Protein AF-A0A963DIT5-F1 (afdb_monomer_lite)

Secondary structure (DSSP, 8-state):
-PPP---THHHHHHHHHHHSSPPPHHHHHHHHHHHHHHT--TT-HHHHHHHHHHHHHHHHHHHHHHHHHHHHHHHHHHHHHHHHHHHHHHHHHHHHHHHHHHHHHHHHHHHHHHHHHHHHHHHHHHHHHHHHHHHHS-S-HHHHHHHHHHHHHHHHHHHHHHHHHHHHHHHHHHHHHHHHHHTT---PPPP-

Structure (mmCIF, N/CA/C/O backbone):
data_AF-A0A963DIT5-F1
#
_entry.id   AF-A0A963DIT5-F1
#
loop_
_atom_site.group_PDB
_atom_site.id
_atom_site.type_symbol
_atom_site.label_atom_id
_atom_site.label_alt_id
_atom_site.label_comp_id
_atom_site.label_asym_id
_atom_site.label_entity_id
_atom_site.label_seq_id
_atom_site.pdbx_PDB_ins_code
_atom_site.Cartn_x
_atom_site.Cartn_y
_atom_site.Cartn_z
_atom_site.occupancy
_atom_site.B_iso_or_equiv
_atom_site.auth_seq_id
_atom_site.auth_comp_id
_atom_site.auth_asym_id
_atom_site.auth_atom_id
_atom_site.pdbx_PDB_model_num
ATOM 1 N N . MET A 1 1 ? -36.759 -10.649 68.145 1.00 34.19 1 MET A N 1
ATOM 2 C CA . MET A 1 1 ? -36.567 -9.238 67.751 1.00 34.19 1 MET A CA 1
ATOM 3 C C . MET A 1 1 ? -36.259 -9.217 66.263 1.00 34.19 1 MET A C 1
ATOM 5 O O . MET A 1 1 ? -35.239 -9.759 65.872 1.00 34.19 1 MET A O 1
ATOM 9 N N . ASN A 1 2 ? -37.182 -8.715 65.447 1.00 39.22 2 ASN A N 1
ATOM 10 C CA . ASN A 1 2 ? -37.067 -8.648 63.990 1.00 39.22 2 ASN A CA 1
ATOM 11 C C . ASN A 1 2 ? -36.381 -7.311 63.637 1.00 39.22 2 ASN A C 1
ATOM 13 O O . ASN A 1 2 ? -36.942 -6.281 64.023 1.00 39.22 2 ASN A O 1
ATOM 17 N N . PRO A 1 3 ? -35.180 -7.278 63.027 1.00 48.12 3 PRO A N 1
ATOM 18 C CA . PRO A 1 3 ? -34.568 -6.013 62.640 1.00 48.12 3 PRO A CA 1
ATOM 19 C C . PRO A 1 3 ? -35.424 -5.372 61.542 1.00 48.12 3 PRO A C 1
ATOM 21 O O . PRO A 1 3 ? -35.745 -5.987 60.526 1.00 48.12 3 PRO A O 1
ATOM 24 N N . ALA A 1 4 ? -35.881 -4.152 61.812 1.00 49.84 4 ALA A N 1
ATOM 25 C CA . ALA A 1 4 ? -36.804 -3.422 60.963 1.00 49.84 4 ALA A CA 1
ATOM 26 C C . ALA A 1 4 ? -36.206 -3.206 59.564 1.00 49.84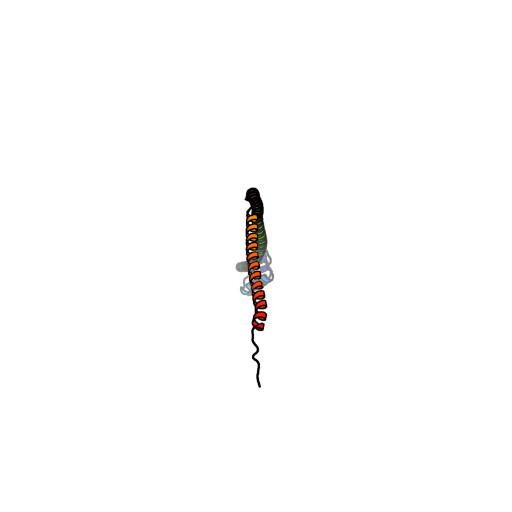 4 ALA A C 1
ATOM 28 O O . ALA A 1 4 ? -35.127 -2.645 59.418 1.00 49.84 4 ALA A O 1
ATOM 29 N N . ARG A 1 5 ? -36.955 -3.634 58.544 1.00 52.59 5 ARG A N 1
ATOM 30 C CA . ARG A 1 5 ? -36.717 -3.364 57.121 1.00 52.59 5 ARG A CA 1
ATOM 31 C C . ARG A 1 5 ? -36.536 -1.850 56.891 1.00 52.59 5 ARG A C 1
ATOM 33 O O . ARG A 1 5 ? -37.513 -1.121 57.084 1.00 52.59 5 ARG A O 1
ATOM 40 N N . PRO A 1 6 ? -35.364 -1.360 56.450 1.00 54.44 6 PRO A N 1
ATOM 41 C CA . PRO A 1 6 ? -35.212 0.044 56.091 1.00 54.44 6 PRO A CA 1
ATOM 42 C C . PRO A 1 6 ? -35.891 0.354 54.738 1.00 54.44 6 PRO A C 1
ATOM 44 O O . PRO A 1 6 ? -36.005 -0.525 53.877 1.00 54.44 6 PRO A O 1
ATOM 47 N N . PRO A 1 7 ? -36.390 1.589 54.544 1.00 53.12 7 PRO A N 1
ATOM 48 C CA . PRO A 1 7 ? -37.096 1.998 53.333 1.00 53.12 7 PRO A CA 1
ATOM 49 C C . PRO A 1 7 ? -36.147 2.152 52.124 1.00 53.12 7 PRO A C 1
ATOM 51 O O . PRO A 1 7 ? -34.978 2.501 52.297 1.00 53.12 7 PRO A O 1
ATOM 54 N N . PRO A 1 8 ? -36.651 1.973 50.885 1.00 55.84 8 PRO A N 1
ATOM 55 C CA . PRO A 1 8 ? -35.858 1.984 49.643 1.00 55.84 8 PRO A CA 1
ATOM 56 C C . PRO A 1 8 ? -35.021 3.258 49.416 1.00 55.84 8 PRO A C 1
ATOM 58 O O . PRO A 1 8 ? -33.994 3.202 48.745 1.00 55.84 8 PRO A O 1
ATOM 61 N N . ALA A 1 9 ? -35.400 4.378 50.036 1.00 59.72 9 ALA A N 1
ATOM 62 C CA . ALA A 1 9 ? -34.701 5.657 49.929 1.00 59.72 9 ALA A CA 1
ATOM 63 C C . ALA A 1 9 ? -33.288 5.666 50.555 1.00 59.72 9 ALA A C 1
ATOM 65 O O . ALA A 1 9 ? -32.450 6.471 50.157 1.00 59.72 9 ALA A O 1
ATOM 66 N N . ALA A 1 10 ? -32.993 4.788 51.523 1.00 60.72 10 ALA A N 1
ATOM 67 C CA . ALA A 1 10 ? -31.693 4.784 52.206 1.00 60.72 10 ALA A CA 1
ATOM 68 C C . ALA A 1 10 ? -30.562 4.228 51.320 1.00 60.72 10 ALA A C 1
ATOM 70 O O . ALA A 1 10 ? -29.460 4.774 51.294 1.00 60.72 10 ALA A O 1
ATOM 71 N N . ALA A 1 11 ? -30.845 3.180 50.541 1.00 60.03 11 ALA A N 1
ATOM 72 C CA . ALA A 1 11 ? -29.886 2.619 49.590 1.00 60.03 11 ALA A CA 1
ATOM 73 C C . ALA A 1 11 ? -29.610 3.586 48.422 1.00 60.03 11 ALA A C 1
ATOM 75 O O . ALA A 1 11 ? -28.473 3.714 47.973 1.00 60.03 11 ALA A O 1
ATOM 76 N N . GLU A 1 12 ? -30.633 4.314 47.966 1.00 61.28 12 GLU A N 1
ATOM 77 C CA . GLU A 1 12 ? -30.495 5.356 46.940 1.00 61.28 12 GLU A CA 1
ATOM 78 C C . GLU A 1 12 ? -29.679 6.556 47.438 1.00 61.28 12 GLU A C 1
ATOM 80 O O . GLU A 1 12 ? -28.857 7.093 46.692 1.00 61.28 12 GLU A O 1
ATOM 85 N N . ALA A 1 13 ? -29.848 6.940 48.707 1.00 64.06 13 ALA A N 1
ATOM 86 C CA . ALA A 1 13 ? -29.071 8.008 49.326 1.00 64.06 13 ALA A CA 1
ATOM 87 C C . ALA A 1 13 ? -27.573 7.670 49.385 1.00 64.06 13 ALA A C 1
ATOM 89 O O . ALA A 1 13 ? -26.756 8.525 49.051 1.00 64.06 13 ALA A O 1
ATOM 90 N N . ALA A 1 14 ? -27.208 6.427 49.720 1.00 63.75 14 ALA A N 1
ATOM 91 C CA . ALA A 1 14 ? -25.812 5.978 49.727 1.00 63.75 14 ALA A CA 1
ATOM 92 C C . ALA A 1 14 ? -25.173 6.029 48.326 1.00 63.75 14 ALA A C 1
ATOM 94 O O . ALA A 1 14 ? -24.032 6.462 48.178 1.00 63.75 14 ALA A O 1
ATOM 95 N N . PHE A 1 15 ? -25.928 5.667 47.283 1.00 62.78 15 PHE A N 1
ATOM 96 C CA . PHE A 1 15 ? -25.502 5.799 45.885 1.00 62.78 15 PHE A CA 1
ATOM 97 C C . PHE A 1 15 ? -25.253 7.249 45.478 1.00 62.78 15 PHE A C 1
ATOM 99 O O . PHE A 1 15 ? -24.210 7.566 44.904 1.00 62.78 15 PHE A O 1
ATOM 106 N N . ALA A 1 16 ? -26.196 8.132 45.804 1.00 68.88 16 ALA A N 1
ATOM 107 C CA . ALA A 1 16 ? -26.073 9.553 45.516 1.00 68.88 16 ALA A CA 1
ATOM 108 C C . ALA A 1 16 ? -24.884 10.186 46.260 1.00 68.88 16 ALA A C 1
ATOM 110 O O . ALA A 1 16 ? -24.190 11.024 45.688 1.00 68.88 16 ALA A O 1
ATOM 111 N N . GLN A 1 17 ? -24.618 9.761 47.501 1.00 65.44 17 GLN A N 1
ATOM 112 C CA . GLN A 1 17 ? -23.504 10.259 48.313 1.00 65.44 17 GLN A CA 1
ATOM 113 C C . GLN A 1 17 ? -22.132 9.756 47.848 1.00 65.44 17 GLN A C 1
ATOM 115 O O . GLN A 1 17 ? -21.180 10.531 47.846 1.00 65.44 17 GLN A O 1
ATOM 120 N N . LEU A 1 18 ? -22.016 8.479 47.469 1.00 63.69 18 LEU A N 1
ATOM 121 C CA . LEU A 1 18 ? -20.736 7.864 47.094 1.00 63.69 18 LEU A CA 1
ATOM 122 C C . LEU A 1 18 ? -20.365 8.058 45.625 1.00 63.69 18 LEU A C 1
ATOM 124 O O . LEU A 1 18 ? -19.203 8.290 45.307 1.00 63.69 18 LEU A O 1
ATOM 128 N N . LEU A 1 19 ? -21.332 7.883 44.724 1.00 68.00 19 LEU A N 1
ATOM 129 C CA . LEU A 1 19 ? -21.080 7.774 43.285 1.00 68.00 19 LEU A CA 1
ATOM 130 C C . LEU A 1 19 ? -21.535 9.018 42.516 1.00 68.00 19 LEU A C 1
ATOM 132 O O . LEU A 1 19 ? -21.306 9.103 41.311 1.00 68.00 19 LEU A O 1
ATOM 136 N N . GLY A 1 20 ? -22.205 9.968 43.180 1.00 66.56 20 GLY A N 1
ATOM 137 C CA . GLY A 1 20 ? -22.696 11.206 42.563 1.00 66.56 20 GLY A CA 1
ATOM 138 C C . GLY A 1 20 ? -23.740 10.994 41.457 1.00 66.56 20 GLY A C 1
ATOM 139 O O . GLY A 1 20 ? -24.100 11.942 40.762 1.00 66.56 20 GLY A O 1
ATOM 140 N N . ARG A 1 21 ? -24.233 9.759 41.282 1.00 71.38 21 ARG A N 1
ATOM 141 C CA . ARG A 1 21 ? -25.264 9.356 40.315 1.00 71.38 21 ARG A CA 1
ATOM 142 C C . ARG A 1 21 ? -26.290 8.441 40.979 1.00 71.38 21 ARG A C 1
ATOM 144 O O . ARG A 1 21 ? -25.962 7.715 41.914 1.00 71.38 21 ARG A O 1
ATOM 151 N N . GLN A 1 22 ? -27.523 8.438 40.472 1.00 70.88 22 GLN A N 1
ATOM 152 C CA . GLN A 1 22 ? -28.541 7.491 40.933 1.00 70.88 22 GLN A CA 1
ATOM 153 C C . GLN A 1 22 ? -28.263 6.080 40.389 1.00 70.88 22 GLN A C 1
ATOM 155 O O . GLN A 1 22 ? -27.822 5.926 39.247 1.00 70.88 22 GLN A O 1
ATOM 160 N N . ALA A 1 23 ? -28.527 5.059 41.208 1.00 68.38 23 ALA A N 1
ATOM 161 C CA . ALA A 1 23 ? -28.482 3.660 40.786 1.00 68.38 23 ALA A CA 1
ATOM 162 C C . ALA A 1 23 ? -29.542 3.385 39.712 1.00 68.38 23 ALA A C 1
ATOM 164 O O . ALA A 1 23 ? -30.687 3.821 39.849 1.00 68.38 23 ALA A O 1
ATOM 165 N N . THR A 1 24 ? -29.180 2.625 38.684 1.00 75.69 24 THR A N 1
ATOM 166 C CA . THR A 1 24 ? -30.114 2.101 37.677 1.00 75.69 24 THR A CA 1
ATOM 167 C C . THR A 1 24 ? -30.976 0.973 38.255 1.00 75.69 24 THR A C 1
ATOM 169 O O . THR A 1 24 ? -30.597 0.322 39.228 1.00 75.69 24 THR A O 1
ATOM 172 N N . ASP A 1 25 ? -32.141 0.699 37.662 1.00 73.88 25 ASP A N 1
ATOM 173 C CA . ASP A 1 25 ? -33.091 -0.285 38.213 1.00 73.88 25 ASP A CA 1
ATOM 174 C C . ASP A 1 25 ? -32.525 -1.712 38.310 1.00 73.88 25 ASP A C 1
ATOM 176 O O . ASP A 1 25 ? -32.848 -2.447 39.247 1.00 73.88 25 ASP A O 1
ATOM 180 N N . ALA A 1 26 ? -31.627 -2.086 37.395 1.00 75.38 26 ALA A N 1
ATOM 181 C CA . ALA A 1 26 ? -30.917 -3.362 37.440 1.00 75.38 26 ALA A CA 1
ATOM 182 C C . ALA A 1 26 ? -29.890 -3.419 38.588 1.00 75.38 26 ALA A C 1
ATOM 184 O O . ALA A 1 26 ? -29.856 -4.413 39.317 1.00 75.38 26 ALA A O 1
ATOM 185 N N . GLU A 1 27 ? -29.110 -2.346 38.789 1.00 73.38 27 GLU A N 1
ATOM 186 C CA . GLU A 1 27 ? -28.175 -2.204 39.919 1.00 73.38 27 GLU A CA 1
ATOM 187 C C . GLU A 1 27 ? -28.954 -2.314 41.245 1.00 73.38 27 GLU A C 1
ATOM 189 O O . GLU A 1 27 ? -28.608 -3.116 42.111 1.00 73.38 27 GLU A O 1
ATOM 194 N N . ARG A 1 28 ? -30.097 -1.623 41.368 1.00 72.81 28 ARG A N 1
ATOM 195 C CA . ARG A 1 28 ? -30.966 -1.666 42.563 1.00 72.81 28 ARG A CA 1
ATOM 196 C C . ARG A 1 28 ? -31.469 -3.070 42.900 1.00 72.81 28 ARG A C 1
ATOM 198 O O . ARG A 1 28 ? -31.565 -3.425 44.073 1.00 72.81 28 ARG A O 1
ATOM 205 N N . LEU A 1 29 ? -31.856 -3.857 41.897 1.00 79.94 29 LEU A N 1
ATOM 206 C CA . LEU A 1 29 ? -32.346 -5.227 42.091 1.00 79.94 29 LEU A CA 1
ATOM 207 C C . LEU A 1 29 ? -31.224 -6.171 42.530 1.00 79.94 29 LEU A C 1
ATOM 209 O O . LEU A 1 29 ? -31.406 -6.953 43.463 1.00 79.94 29 LEU A O 1
ATOM 213 N N . ARG A 1 30 ? -30.057 -6.066 41.891 1.00 76.56 30 ARG A N 1
ATOM 214 C CA . ARG A 1 30 ? -28.895 -6.915 42.172 1.00 76.56 30 ARG A CA 1
ATOM 215 C C . ARG A 1 30 ? -28.319 -6.628 43.564 1.00 76.56 30 ARG A C 1
ATOM 217 O O . ARG A 1 30 ? -28.041 -7.552 44.321 1.00 76.56 30 ARG A O 1
ATOM 224 N N . LEU A 1 31 ? -28.254 -5.355 43.942 1.00 75.69 31 LEU A N 1
ATOM 225 C CA . LEU A 1 31 ? -27.817 -4.922 45.267 1.00 75.69 31 LEU A CA 1
ATOM 226 C C . LEU A 1 31 ? -28.803 -5.302 46.368 1.00 75.69 31 LEU A C 1
ATOM 228 O O . LEU A 1 31 ? -28.368 -5.745 47.426 1.00 75.69 31 LEU A O 1
ATOM 232 N N . ARG A 1 32 ? -30.118 -5.236 46.119 1.00 74.12 32 ARG A N 1
ATOM 233 C CA . ARG A 1 32 ? -31.109 -5.752 47.078 1.00 74.12 32 ARG A CA 1
ATOM 234 C C . ARG A 1 32 ? -30.945 -7.246 47.338 1.00 74.12 32 ARG A C 1
ATOM 236 O O . ARG A 1 32 ? -30.976 -7.649 48.493 1.00 74.12 32 ARG A O 1
ATOM 243 N N . ALA A 1 33 ? -30.686 -8.044 46.304 1.00 80.25 33 ALA A N 1
ATOM 244 C CA . ALA A 1 33 ? -30.414 -9.469 46.482 1.00 80.25 33 ALA A CA 1
ATOM 245 C C . ALA A 1 33 ? -29.159 -9.712 47.345 1.00 80.25 33 ALA A C 1
ATOM 247 O O . ALA A 1 33 ? -29.172 -10.564 48.232 1.00 80.25 33 ALA A O 1
ATOM 248 N N . ILE A 1 34 ? -28.091 -8.931 47.146 1.00 78.12 34 ILE A N 1
ATOM 249 C CA . ILE A 1 34 ? -26.866 -9.005 47.963 1.00 78.12 34 ILE A CA 1
ATOM 250 C C . ILE A 1 34 ? -27.152 -8.589 49.413 1.00 78.12 34 ILE A C 1
ATOM 252 O O . ILE A 1 34 ? -26.725 -9.269 50.346 1.00 78.12 34 ILE A O 1
ATOM 256 N N . GLN A 1 35 ? -27.925 -7.518 49.608 1.00 76.06 35 GLN A N 1
ATOM 257 C CA . GLN A 1 35 ? -28.308 -7.030 50.930 1.00 76.06 35 GLN A CA 1
ATOM 258 C C . GLN A 1 35 ? -29.130 -8.068 51.705 1.00 76.06 35 GLN A C 1
ATOM 260 O O . GLN A 1 35 ? -28.851 -8.325 52.874 1.00 76.06 35 GLN A O 1
ATOM 265 N N . GLU A 1 36 ? -30.109 -8.697 51.051 1.00 78.19 36 GLU A N 1
ATOM 266 C CA . GLU A 1 36 ? -30.951 -9.742 51.645 1.00 78.19 36 GLU A CA 1
ATOM 267 C C . GLU A 1 36 ? -30.154 -11.005 51.988 1.00 78.19 36 GLU A C 1
ATOM 269 O O . GLU A 1 36 ? -30.434 -11.653 52.995 1.00 78.19 36 GLU A O 1
ATOM 274 N N . THR A 1 37 ? -29.133 -11.331 51.193 1.00 79.56 37 THR A N 1
ATOM 275 C CA . THR A 1 37 ? -28.302 -12.525 51.407 1.00 79.56 37 THR A CA 1
ATOM 276 C C . THR A 1 37 ? -27.323 -12.348 52.569 1.00 79.56 37 THR A C 1
ATOM 278 O O . THR A 1 37 ? -27.069 -13.302 53.302 1.00 79.56 37 THR A O 1
ATOM 281 N N . LEU A 1 38 ? -26.771 -11.143 52.756 1.00 74.00 38 LEU A N 1
ATOM 282 C CA . LEU A 1 38 ? -25.805 -10.873 53.826 1.00 74.00 38 LEU A CA 1
ATOM 283 C C . LEU A 1 38 ? -26.428 -10.253 55.094 1.00 74.00 38 LEU A C 1
ATOM 285 O O . LEU A 1 38 ? -25.762 -10.217 56.125 1.00 74.00 38 LEU A O 1
ATOM 289 N N . GLY A 1 39 ? -27.680 -9.782 55.055 1.00 74.00 39 GLY A N 1
ATOM 290 C CA . GLY A 1 39 ? -28.371 -9.211 56.219 1.00 74.00 39 GLY A CA 1
ATOM 291 C C . GLY A 1 39 ? -27.756 -7.907 56.745 1.00 74.00 39 GLY A C 1
ATOM 292 O O . GLY A 1 39 ? -27.799 -7.657 57.948 1.00 74.00 39 GLY A O 1
ATOM 293 N N . ILE A 1 40 ? -27.155 -7.102 55.863 1.00 72.06 40 ILE A N 1
ATOM 294 C CA . ILE A 1 40 ? -26.375 -5.905 56.220 1.00 72.06 40 ILE A CA 1
ATOM 295 C C . ILE A 1 40 ? -27.256 -4.648 56.167 1.00 72.06 40 ILE A C 1
ATOM 297 O O . ILE A 1 40 ? -28.083 -4.481 55.261 1.00 72.06 40 ILE A O 1
ATOM 301 N N . ASP A 1 41 ? -27.061 -3.743 57.128 1.00 70.62 41 ASP A N 1
ATOM 302 C CA . ASP A 1 41 ? -27.730 -2.441 57.146 1.00 70.62 41 ASP A CA 1
ATOM 303 C C . ASP A 1 41 ? -27.178 -1.508 56.050 1.00 70.62 41 ASP A C 1
ATOM 305 O O . ASP A 1 41 ? -26.001 -1.550 55.688 1.00 70.62 41 ASP A O 1
ATOM 309 N N . SER A 1 42 ? -28.034 -0.637 55.518 1.00 63.81 42 SER A N 1
ATOM 310 C CA . SER A 1 42 ? -27.718 0.267 54.405 1.00 63.81 42 SER A CA 1
ATOM 311 C C . SER A 1 42 ? -26.682 1.346 54.751 1.00 63.81 42 SER A C 1
ATOM 313 O O . SER A 1 42 ? -26.175 1.999 53.842 1.00 63.81 42 SER A O 1
ATOM 315 N N . HIS A 1 43 ? -26.373 1.545 56.037 1.00 63.00 43 HIS A N 1
ATOM 316 C CA . HIS A 1 43 ? -25.377 2.515 56.522 1.00 63.00 43 HIS A CA 1
ATOM 317 C C . HIS A 1 43 ? -24.059 1.877 56.989 1.00 63.00 43 HIS A C 1
ATOM 319 O O . HIS A 1 43 ? -23.205 2.571 57.542 1.00 63.00 43 HIS A O 1
ATOM 325 N N . ASP A 1 44 ? -23.879 0.570 56.793 1.00 71.31 44 ASP A N 1
ATOM 326 C CA . ASP A 1 44 ? -22.648 -0.121 57.174 1.00 71.31 44 ASP A CA 1
ATOM 327 C C . ASP A 1 44 ? -21.496 0.203 56.199 1.00 71.31 44 ASP A C 1
ATOM 329 O O . ASP A 1 44 ? -21.683 0.309 54.984 1.00 71.31 44 ASP A O 1
ATOM 333 N N . ALA A 1 45 ? -20.269 0.315 56.713 1.00 78.69 45 ALA A N 1
ATOM 334 C CA . ALA A 1 45 ? -19.068 0.527 55.907 1.00 78.69 45 ALA A CA 1
ATOM 335 C C . ALA A 1 45 ? -18.835 -0.616 54.903 1.00 78.69 45 ALA A C 1
ATOM 337 O O . ALA A 1 45 ? -18.322 -0.391 53.806 1.00 78.69 45 ALA A O 1
ATOM 338 N N . VAL A 1 46 ? -19.263 -1.836 55.243 1.00 74.12 46 VAL A N 1
ATOM 339 C CA . VAL A 1 46 ? -19.193 -2.999 54.345 1.00 74.12 46 VAL A CA 1
ATOM 340 C C . VAL A 1 46 ? -20.129 -2.834 53.144 1.00 74.12 46 VAL A C 1
ATOM 342 O O . VAL A 1 46 ? -19.764 -3.187 52.023 1.00 74.12 46 VAL A O 1
ATOM 345 N N . TRP A 1 47 ? -21.306 -2.237 53.341 1.00 76.94 47 TRP A N 1
ATOM 346 C CA . TRP A 1 47 ? -22.248 -1.957 52.257 1.00 76.94 47 TRP A CA 1
ATOM 347 C C . TRP A 1 47 ? -21.682 -0.947 51.248 1.00 76.94 47 TRP A C 1
ATOM 349 O O . TRP A 1 47 ? -21.784 -1.160 50.039 1.00 76.94 47 TRP A O 1
ATOM 359 N N . LEU A 1 48 ? -20.992 0.096 51.727 1.00 76.88 48 LEU A N 1
ATOM 360 C CA . LEU A 1 48 ? -20.308 1.079 50.872 1.00 76.88 48 LEU A CA 1
ATOM 361 C C . LEU A 1 48 ? -19.252 0.415 49.969 1.00 76.88 48 LEU A C 1
ATOM 363 O O . LEU A 1 48 ? -19.132 0.762 48.794 1.00 76.88 48 LEU A O 1
ATOM 367 N N . ILE A 1 49 ? -18.520 -0.572 50.499 1.00 80.06 49 ILE A N 1
ATOM 368 C CA . ILE A 1 49 ? -17.520 -1.340 49.744 1.00 80.06 49 ILE A CA 1
ATOM 369 C C . ILE A 1 49 ? -18.190 -2.165 48.637 1.00 80.06 49 ILE A C 1
ATOM 371 O O . ILE A 1 49 ? -17.714 -2.144 47.503 1.00 80.06 49 ILE A O 1
ATOM 375 N N . PHE A 1 50 ? -19.313 -2.836 48.916 1.00 79.00 50 PHE A N 1
ATOM 376 C CA . PHE A 1 50 ? -20.057 -3.591 47.897 1.00 79.00 50 PHE A CA 1
ATOM 377 C C . PHE A 1 50 ? -20.607 -2.700 46.782 1.00 79.00 50 PHE A C 1
ATOM 379 O O . PHE A 1 50 ? -20.496 -3.058 45.612 1.00 79.00 50 PHE A O 1
ATOM 386 N N . VAL A 1 51 ? -21.137 -1.524 47.124 1.00 80.38 51 VAL A N 1
ATOM 387 C CA . VAL A 1 51 ? -21.601 -0.535 46.138 1.00 80.38 51 VAL A CA 1
ATOM 388 C C . VAL A 1 51 ? -20.448 -0.050 45.253 1.00 80.38 51 VAL A C 1
ATOM 390 O O . VAL A 1 51 ? -20.593 0.027 44.032 1.00 80.38 51 VAL A O 1
ATOM 393 N N . ALA A 1 52 ? -19.281 0.225 45.840 1.00 79.81 52 ALA A N 1
ATOM 394 C CA . ALA A 1 52 ? -18.092 0.600 45.080 1.00 79.81 52 ALA A CA 1
ATOM 395 C C . ALA A 1 52 ? -17.604 -0.543 44.166 1.00 79.81 52 ALA A C 1
ATOM 397 O O . ALA A 1 52 ? -17.264 -0.305 43.009 1.00 79.81 52 ALA A O 1
ATOM 398 N N . LEU A 1 53 ? -17.604 -1.791 44.643 1.00 81.44 53 LEU A N 1
ATOM 399 C CA . LEU A 1 53 ? -17.203 -2.965 43.859 1.00 81.44 53 LEU A CA 1
ATOM 400 C C . LEU A 1 53 ? -18.159 -3.273 42.702 1.00 81.44 53 LEU A C 1
ATOM 402 O O . LEU A 1 53 ? -17.687 -3.570 41.607 1.00 81.44 53 LEU A O 1
ATOM 406 N N . ASP A 1 54 ? -19.473 -3.167 42.905 1.00 80.69 54 ASP A N 1
ATOM 407 C CA . ASP A 1 54 ? -20.468 -3.339 41.836 1.00 80.69 54 ASP A CA 1
ATOM 408 C C . ASP A 1 54 ? -20.327 -2.241 40.764 1.00 80.69 54 ASP A C 1
ATOM 410 O O . ASP A 1 54 ? -20.399 -2.509 39.559 1.00 80.69 54 ASP A O 1
ATOM 414 N N . HIS A 1 55 ? -19.986 -1.016 41.185 1.00 78.94 55 HIS A N 1
ATOM 415 C CA . HIS A 1 55 ? -19.631 0.061 40.265 1.00 78.94 55 HIS A CA 1
ATOM 416 C C . HIS A 1 55 ? -18.398 -0.289 39.418 1.00 78.94 55 HIS A C 1
ATOM 418 O O . HIS A 1 55 ? -18.450 -0.168 38.192 1.00 78.94 55 HIS A O 1
ATOM 424 N N . TYR A 1 56 ? -17.316 -0.775 40.037 1.00 77.62 56 TYR A N 1
ATOM 425 C CA . TYR A 1 56 ? -16.124 -1.212 39.304 1.00 77.62 56 TYR A CA 1
ATOM 426 C C . TYR A 1 56 ? -16.406 -2.411 38.397 1.00 77.62 56 TYR A C 1
ATOM 428 O O . TYR A 1 56 ? -15.912 -2.437 37.273 1.00 77.62 56 TYR A O 1
ATOM 436 N N . HIS A 1 57 ? -17.231 -3.365 38.826 1.00 79.69 57 HIS A N 1
ATOM 437 C CA . HIS A 1 57 ? -17.640 -4.504 38.004 1.00 79.69 57 HIS A CA 1
ATOM 438 C C . HIS A 1 57 ? -18.336 -4.039 36.719 1.00 79.69 57 HIS A C 1
ATOM 440 O O . HIS A 1 57 ? -17.963 -4.443 35.619 1.00 79.69 57 HIS A O 1
ATOM 446 N N . THR A 1 58 ? -19.290 -3.117 36.848 1.00 78.25 58 THR A N 1
ATOM 447 C CA . THR A 1 58 ? -20.005 -2.528 35.706 1.00 78.25 58 THR A CA 1
ATOM 448 C C . THR A 1 58 ? -19.056 -1.756 34.784 1.00 78.25 58 THR A C 1
ATOM 450 O O . THR A 1 58 ? -19.159 -1.836 33.559 1.00 78.25 58 THR A O 1
ATOM 453 N N . LEU A 1 59 ? -18.079 -1.055 35.363 1.00 77.38 59 LEU A N 1
ATOM 454 C CA . LEU A 1 59 ? -17.018 -0.377 34.623 1.00 77.38 59 LEU A CA 1
ATOM 455 C C . LEU A 1 59 ? -16.186 -1.372 33.790 1.00 77.38 59 LEU A C 1
ATOM 457 O O . LEU A 1 59 ? -15.962 -1.162 32.595 1.00 77.38 59 LEU A O 1
ATOM 461 N N . TYR A 1 60 ? -15.752 -2.474 34.407 1.00 77.75 60 TYR A N 1
ATOM 462 C CA . TYR A 1 60 ? -14.921 -3.496 33.769 1.00 77.75 60 TYR A CA 1
ATOM 463 C C . TYR A 1 60 ? -15.654 -4.292 32.686 1.00 77.75 60 TYR A C 1
ATOM 465 O O . TYR A 1 60 ? -14.994 -4.806 31.786 1.00 77.75 60 TYR A O 1
ATOM 473 N N . GLU A 1 61 ? -16.985 -4.359 32.702 1.00 80.81 61 GLU A N 1
ATOM 474 C CA . GLU A 1 61 ? -17.750 -4.935 31.589 1.00 80.81 61 GLU A CA 1
ATOM 475 C C . GLU A 1 61 ? -17.808 -3.999 30.368 1.00 80.81 61 GLU A C 1
ATOM 477 O O . GLU A 1 61 ? -17.790 -4.460 29.224 1.00 80.81 61 GLU A O 1
ATOM 482 N N . GLN A 1 62 ? -17.820 -2.680 30.585 1.00 81.69 62 GLN A N 1
ATOM 483 C CA . GLN A 1 62 ? -17.967 -1.684 29.518 1.00 81.69 62 GLN A CA 1
ATOM 484 C C . GLN A 1 62 ? -16.646 -1.355 28.812 1.00 81.69 62 GLN A C 1
ATOM 486 O O . GLN A 1 62 ? -16.603 -1.232 27.583 1.00 81.69 62 GLN A O 1
ATOM 491 N N . PHE A 1 63 ? -15.547 -1.243 29.561 1.00 78.75 63 PHE A N 1
ATOM 492 C CA . PHE A 1 63 ? -14.249 -0.845 29.007 1.00 78.75 63 PHE A CA 1
ATOM 493 C C . PHE A 1 63 ? -13.725 -1.759 27.885 1.00 78.75 63 PHE A C 1
ATOM 495 O O . PHE A 1 63 ? -13.309 -1.235 26.850 1.00 78.75 63 PHE A O 1
ATOM 502 N N . PRO A 1 64 ? -13.772 -3.101 27.995 1.00 85.19 64 PRO A N 1
ATOM 503 C CA . PRO A 1 64 ? -13.315 -3.986 26.928 1.00 85.19 64 PRO A CA 1
ATOM 504 C C . PRO A 1 64 ? -14.099 -3.813 25.624 1.00 85.19 64 PRO A C 1
ATOM 506 O O . PRO A 1 64 ? -13.524 -3.941 24.544 1.00 85.19 64 PRO A O 1
ATOM 509 N N . ALA A 1 65 ? -15.401 -3.520 25.696 1.00 83.44 65 ALA A N 1
ATOM 510 C CA . ALA A 1 65 ? -16.218 -3.273 24.511 1.00 83.44 65 ALA A CA 1
ATOM 511 C C . ALA A 1 65 ? -15.817 -1.962 23.817 1.00 83.44 65 ALA A C 1
ATOM 513 O O . ALA A 1 65 ? -15.631 -1.948 22.601 1.00 83.44 65 ALA A O 1
ATOM 514 N N . LEU A 1 66 ? -15.593 -0.896 24.591 1.00 85.25 66 LEU A N 1
ATOM 515 C CA . LEU A 1 66 ? -15.125 0.391 24.071 1.00 85.25 66 LEU A CA 1
ATOM 516 C C . LEU A 1 66 ? -13.718 0.295 23.473 1.00 85.25 66 LEU A C 1
ATOM 518 O O . LEU A 1 66 ? -13.479 0.832 22.396 1.00 85.25 66 LEU A O 1
ATOM 522 N N . ILE A 1 67 ? -12.806 -0.439 24.118 1.00 86.75 67 ILE A N 1
ATOM 523 C CA . ILE A 1 67 ? -11.452 -0.676 23.600 1.00 86.75 67 ILE A CA 1
ATOM 524 C C . ILE A 1 67 ? -11.513 -1.441 22.277 1.00 86.75 67 ILE A C 1
ATOM 526 O O . ILE A 1 67 ? -10.835 -1.058 21.328 1.00 86.75 67 ILE A O 1
ATOM 530 N N . ARG A 1 68 ? -12.343 -2.490 22.174 1.00 87.88 68 ARG A N 1
ATOM 531 C CA . ARG A 1 68 ? -12.529 -3.220 20.909 1.00 87.88 68 ARG A CA 1
ATOM 532 C C . ARG A 1 68 ? -13.113 -2.329 19.818 1.00 87.88 68 ARG A C 1
ATOM 534 O O . ARG A 1 68 ? -12.640 -2.392 18.691 1.00 87.88 68 ARG A O 1
ATOM 541 N N . ALA A 1 69 ? -14.102 -1.499 20.144 1.00 88.12 69 ALA A N 1
ATOM 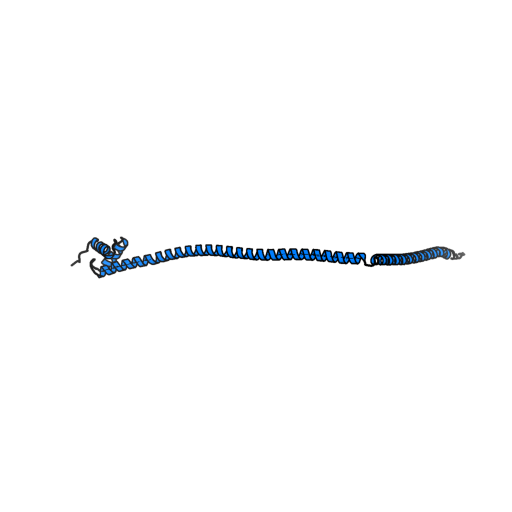542 C CA . ALA A 1 69 ? -14.698 -0.571 19.188 1.00 88.12 69 ALA A CA 1
ATOM 543 C C . ALA A 1 69 ? -13.678 0.470 18.699 1.00 88.12 69 ALA A C 1
ATOM 545 O O . ALA A 1 69 ? -13.544 0.680 17.496 1.00 88.12 69 ALA A O 1
ATOM 546 N N . ALA A 1 70 ? -12.906 1.062 19.614 1.00 90.12 70 ALA A N 1
ATOM 547 C CA . ALA A 1 70 ? -11.845 2.005 19.279 1.00 90.12 70 ALA A CA 1
ATOM 548 C C . ALA A 1 70 ? -10.731 1.344 18.451 1.00 90.12 70 ALA A C 1
ATOM 550 O O . ALA A 1 70 ? -10.300 1.909 17.452 1.00 90.12 70 ALA A O 1
ATOM 551 N N . ALA A 1 71 ? -10.304 0.132 18.816 1.00 91.31 71 ALA A N 1
ATOM 552 C CA . ALA A 1 71 ? -9.299 -0.625 18.072 1.00 91.31 71 ALA A CA 1
ATOM 553 C C . ALA A 1 71 ? -9.782 -1.031 16.670 1.00 91.31 71 ALA A C 1
ATOM 555 O O . ALA A 1 71 ? -9.004 -1.020 15.722 1.00 91.31 71 ALA A O 1
ATOM 556 N N . ALA A 1 72 ? -11.063 -1.376 16.518 1.00 91.56 72 ALA A N 1
ATOM 557 C CA . ALA A 1 72 ? -11.649 -1.653 15.210 1.00 91.56 72 ALA A CA 1
ATOM 558 C C . ALA A 1 72 ? -11.688 -0.388 14.341 1.00 91.56 72 ALA A C 1
ATOM 560 O O . ALA A 1 72 ? -11.323 -0.443 13.170 1.00 91.56 72 ALA A O 1
ATOM 561 N N . ALA A 1 73 ? -12.069 0.754 14.922 1.00 92.38 73 ALA A N 1
ATOM 562 C CA . ALA A 1 73 ? -12.089 2.032 14.218 1.00 92.38 73 ALA A CA 1
ATOM 563 C C . ALA A 1 73 ? -10.687 2.458 13.753 1.00 92.38 73 ALA A C 1
ATOM 565 O O . ALA A 1 73 ? -10.525 2.859 12.603 1.00 92.38 73 ALA A O 1
ATOM 566 N N . THR A 1 74 ? -9.662 2.315 14.602 1.00 92.62 74 THR A N 1
ATOM 567 C CA . THR A 1 74 ? -8.284 2.626 14.197 1.00 92.62 74 THR A CA 1
ATOM 568 C C . THR A 1 74 ? -7.783 1.673 13.121 1.00 92.62 74 THR A C 1
ATOM 570 O O . THR A 1 74 ? -7.099 2.118 12.207 1.00 92.62 74 THR A O 1
ATOM 573 N N . LEU A 1 75 ? -8.138 0.383 13.168 1.00 95.00 75 LEU A N 1
ATOM 574 C CA . LEU A 1 75 ? -7.754 -0.560 12.115 1.00 95.00 75 LEU A CA 1
ATOM 575 C C . LEU A 1 75 ? -8.297 -0.152 10.741 1.00 95.00 75 LEU A C 1
ATOM 577 O O . LEU A 1 75 ? -7.571 -0.273 9.759 1.00 95.00 75 LEU A O 1
ATOM 581 N N . VAL A 1 76 ? -9.543 0.326 10.677 1.00 94.44 76 VAL A N 1
ATOM 582 C CA . VAL A 1 76 ? -10.168 0.793 9.429 1.00 94.44 76 VAL A CA 1
ATOM 583 C C . VAL A 1 76 ? -9.426 2.009 8.871 1.00 94.44 76 VAL A C 1
ATOM 585 O O . VAL A 1 76 ? -9.059 2.008 7.700 1.00 94.44 76 VAL A O 1
ATOM 588 N N . ASP A 1 77 ? -9.123 2.994 9.719 1.00 93.56 77 ASP A N 1
ATOM 589 C CA . ASP A 1 77 ? -8.349 4.185 9.341 1.00 93.56 77 ASP A CA 1
ATOM 590 C C . ASP A 1 77 ? -6.938 3.812 8.843 1.00 93.56 77 ASP A C 1
ATOM 592 O O . ASP A 1 77 ? -6.484 4.247 7.782 1.00 93.56 77 ASP A O 1
ATOM 596 N N . TYR A 1 78 ? -6.264 2.897 9.550 1.00 94.00 78 TYR A N 1
ATOM 597 C CA . TYR A 1 78 ? -4.974 2.360 9.120 1.00 94.00 78 TYR A CA 1
ATOM 598 C C . TYR A 1 78 ? -5.062 1.635 7.773 1.00 94.00 78 TYR A C 1
ATOM 600 O O . TYR A 1 78 ? -4.175 1.820 6.940 1.00 94.00 78 TYR A O 1
ATOM 608 N N . GLN A 1 79 ? -6.093 0.818 7.544 1.00 95.00 79 GLN A N 1
ATOM 609 C CA . GLN A 1 79 ? -6.295 0.115 6.274 1.00 95.00 79 GLN A CA 1
ATOM 610 C C . GLN A 1 79 ? -6.498 1.098 5.118 1.00 95.00 79 GLN A C 1
ATOM 612 O O . GLN A 1 79 ? -5.805 0.990 4.110 1.00 95.00 79 GLN A O 1
ATOM 617 N N . GLU A 1 80 ? -7.342 2.114 5.292 1.00 93.94 80 GLU A N 1
ATOM 618 C CA . GLU A 1 80 ? -7.578 3.146 4.276 1.00 93.94 80 GLU A CA 1
ATOM 619 C C . GLU A 1 80 ? -6.291 3.920 3.935 1.00 93.94 80 GLU A C 1
ATOM 621 O O . GLU A 1 80 ? -5.968 4.170 2.764 1.00 93.94 80 GLU A O 1
ATOM 626 N N . HIS A 1 81 ? -5.490 4.244 4.952 1.00 93.88 81 HIS A N 1
ATOM 627 C CA . HIS A 1 81 ? -4.182 4.860 4.760 1.00 93.88 81 HIS A CA 1
ATOM 628 C C . HIS A 1 81 ? -3.183 3.941 4.048 1.00 93.88 81 HIS A C 1
ATOM 630 O O . HIS A 1 81 ? -2.398 4.422 3.221 1.00 93.88 81 HIS A O 1
ATOM 636 N N . LEU A 1 82 ? -3.187 2.640 4.345 1.00 95.00 82 LEU A N 1
ATOM 637 C CA . LEU A 1 82 ? -2.346 1.659 3.660 1.00 95.00 82 LEU A CA 1
ATOM 638 C C . LEU A 1 82 ? -2.752 1.503 2.196 1.00 95.00 82 LEU A C 1
ATOM 640 O O . LEU A 1 82 ? -1.870 1.530 1.341 1.00 95.00 82 LEU A O 1
ATOM 644 N N . ASP A 1 83 ? -4.045 1.432 1.895 1.00 94.19 83 ASP A N 1
ATOM 645 C CA . ASP A 1 83 ? -4.555 1.320 0.527 1.00 94.19 83 ASP A CA 1
ATOM 646 C C . ASP A 1 83 ? -4.213 2.564 -0.298 1.00 94.19 83 ASP A C 1
ATOM 648 O O . ASP A 1 83 ? -3.704 2.471 -1.421 1.00 94.19 83 ASP A O 1
ATOM 652 N N . THR A 1 84 ? -4.390 3.748 0.292 1.00 95.06 84 THR A N 1
ATOM 653 C CA . THR A 1 84 ? -4.014 5.017 -0.342 1.00 95.06 84 THR A CA 1
ATOM 654 C C . THR A 1 84 ? -2.511 5.072 -0.623 1.00 95.06 84 THR A C 1
ATOM 656 O O . THR A 1 84 ? -2.091 5.468 -1.715 1.00 95.06 84 THR A O 1
ATOM 659 N N . ARG A 1 85 ? -1.678 4.645 0.337 1.00 94.31 85 ARG A N 1
ATOM 660 C CA . ARG A 1 85 ? -0.217 4.597 0.172 1.00 94.31 85 ARG A CA 1
ATOM 661 C C . ARG A 1 85 ? 0.219 3.541 -0.834 1.00 94.31 85 ARG A C 1
ATOM 663 O O . ARG A 1 85 ? 1.119 3.820 -1.619 1.00 94.31 85 ARG A O 1
ATOM 670 N N . ALA A 1 86 ? -0.414 2.373 -0.850 1.00 94.56 86 ALA A N 1
ATOM 671 C CA . ALA A 1 86 ? -0.144 1.322 -1.821 1.00 94.56 86 ALA A CA 1
ATOM 672 C C . ALA A 1 86 ? -0.434 1.825 -3.240 1.00 94.56 86 ALA A C 1
ATOM 674 O O . ALA A 1 86 ? 0.435 1.748 -4.108 1.00 94.56 86 ALA A O 1
ATOM 675 N N . ALA A 1 87 ? -1.594 2.454 -3.452 1.00 94.50 87 ALA A N 1
ATOM 676 C CA . ALA A 1 87 ? -1.946 3.051 -4.735 1.00 94.50 87 ALA A CA 1
ATOM 677 C C . ALA A 1 87 ? -0.971 4.169 -5.146 1.00 94.50 87 ALA A C 1
ATOM 679 O O . ALA A 1 87 ? -0.572 4.242 -6.311 1.00 94.50 87 ALA A O 1
ATOM 680 N N . ALA A 1 88 ? -0.560 5.030 -4.210 1.00 95.69 88 ALA A N 1
ATOM 681 C CA . ALA A 1 88 ? 0.426 6.078 -4.472 1.00 95.69 88 ALA A CA 1
ATOM 682 C C . ALA A 1 88 ? 1.809 5.504 -4.828 1.00 95.69 88 ALA A C 1
ATOM 684 O O . ALA A 1 88 ? 2.440 5.976 -5.774 1.00 95.69 88 ALA A O 1
ATOM 685 N N . LEU A 1 89 ? 2.256 4.457 -4.131 1.00 95.62 89 LEU A N 1
ATOM 686 C CA . LEU A 1 89 ? 3.532 3.792 -4.392 1.00 95.62 89 LEU A CA 1
ATOM 687 C C . LEU A 1 89 ? 3.551 3.142 -5.779 1.00 95.62 89 LEU A C 1
ATOM 689 O O . LEU A 1 89 ? 4.517 3.310 -6.520 1.00 95.62 89 LEU A O 1
ATOM 693 N N . THR A 1 90 ? 2.473 2.451 -6.165 1.00 94.56 90 THR A N 1
ATOM 694 C CA . THR A 1 90 ? 2.354 1.869 -7.509 1.00 94.56 90 THR A CA 1
ATOM 695 C C . THR A 1 90 ? 2.407 2.947 -8.589 1.00 94.56 90 THR A C 1
ATOM 697 O O . THR A 1 90 ? 3.098 2.769 -9.591 1.00 94.56 90 THR A O 1
ATOM 700 N N . ARG A 1 91 ? 1.727 4.088 -8.391 1.00 95.06 91 ARG A N 1
ATOM 701 C CA . ARG A 1 91 ? 1.815 5.224 -9.326 1.00 95.06 91 ARG A CA 1
ATOM 702 C C . ARG A 1 91 ? 3.245 5.738 -9.440 1.00 95.06 91 ARG A C 1
ATOM 704 O O . ARG A 1 91 ? 3.731 5.887 -10.555 1.00 95.06 91 ARG A O 1
ATOM 711 N N . HIS A 1 92 ? 3.924 5.934 -8.312 1.00 95.50 92 HIS A N 1
ATOM 712 C CA . HIS A 1 92 ? 5.300 6.419 -8.291 1.00 95.50 92 HIS A CA 1
ATOM 713 C C . HIS A 1 92 ? 6.262 5.465 -9.015 1.00 95.50 92 HIS A C 1
ATOM 715 O O . HIS A 1 92 ? 7.072 5.906 -9.825 1.00 95.50 92 HIS A O 1
ATOM 721 N N . LEU A 1 93 ? 6.150 4.152 -8.783 1.00 95.38 93 LEU A N 1
ATOM 722 C CA . LEU A 1 93 ? 6.956 3.150 -9.489 1.00 95.38 93 LEU A CA 1
ATOM 723 C C . LEU A 1 93 ? 6.688 3.151 -10.996 1.00 95.38 93 LEU A C 1
ATOM 725 O O . LEU A 1 93 ? 7.627 3.081 -11.785 1.00 95.38 93 LEU A O 1
ATOM 729 N N . ASN A 1 94 ? 5.423 3.262 -11.403 1.00 94.69 94 ASN A N 1
ATOM 730 C CA . ASN A 1 94 ? 5.060 3.347 -12.817 1.00 94.69 94 ASN A CA 1
ATOM 731 C C . ASN A 1 94 ? 5.619 4.615 -13.473 1.00 94.69 94 ASN A C 1
ATOM 733 O O . ASN A 1 94 ? 6.041 4.578 -14.627 1.00 94.69 94 ASN A O 1
ATOM 737 N N . GLU A 1 95 ? 5.641 5.729 -12.747 1.00 94.44 95 GLU A N 1
ATOM 738 C CA . GLU A 1 95 ? 6.206 6.986 -13.229 1.00 94.44 95 GLU A CA 1
ATOM 739 C C . GLU A 1 95 ? 7.730 6.907 -13.363 1.00 94.44 95 GLU A C 1
ATOM 741 O O . GLU A 1 95 ? 8.270 7.273 -14.405 1.00 94.44 95 GLU A O 1
ATOM 746 N N . GLN A 1 96 ? 8.420 6.307 -12.389 1.00 94.44 96 GLN A N 1
ATOM 747 C CA . GLN A 1 96 ? 9.851 6.010 -12.506 1.00 94.44 96 GLN A CA 1
ATOM 748 C C . GLN A 1 96 ? 10.151 5.061 -13.674 1.00 94.44 96 GLN A C 1
ATOM 750 O O . GLN A 1 96 ? 11.111 5.274 -14.414 1.00 94.44 96 GLN A O 1
ATOM 755 N N . ALA A 1 97 ? 9.320 4.036 -13.884 1.00 91.62 97 ALA A N 1
ATOM 756 C CA . ALA A 1 97 ? 9.466 3.122 -15.013 1.00 91.62 97 ALA A CA 1
ATOM 757 C C . ALA A 1 97 ? 9.304 3.849 -16.357 1.00 91.62 97 ALA A C 1
ATOM 759 O O . ALA A 1 97 ? 10.081 3.599 -17.279 1.00 91.62 97 ALA A O 1
ATOM 760 N N . ARG A 1 98 ? 8.353 4.789 -16.456 1.00 91.88 98 ARG A N 1
ATOM 761 C CA . ARG A 1 98 ? 8.191 5.644 -17.642 1.00 91.88 98 ARG A CA 1
ATOM 762 C C . ARG A 1 98 ? 9.399 6.541 -17.874 1.00 91.88 98 ARG A C 1
ATOM 764 O O . ARG A 1 98 ? 9.892 6.574 -18.993 1.00 91.88 98 ARG A O 1
ATOM 771 N N . GLN A 1 99 ? 9.920 7.197 -16.838 1.00 92.50 99 GLN A N 1
ATOM 772 C CA . GLN A 1 99 ? 11.110 8.048 -16.960 1.00 92.50 99 GLN A CA 1
ATOM 773 C C . GLN A 1 99 ? 12.330 7.262 -17.460 1.00 92.50 99 GLN A C 1
ATOM 775 O O . GLN A 1 99 ? 13.045 7.715 -18.354 1.00 92.50 99 GLN A O 1
ATOM 780 N N . LEU A 1 100 ? 12.546 6.055 -16.927 1.00 91.44 100 LEU A N 1
ATOM 781 C CA . LEU A 1 100 ? 13.614 5.170 -17.396 1.00 91.44 100 LEU A CA 1
ATOM 782 C C . LEU A 1 100 ? 13.393 4.745 -18.851 1.00 91.44 100 LEU A C 1
ATOM 784 O O . LEU A 1 100 ? 14.334 4.744 -19.643 1.00 91.44 100 LEU A O 1
ATOM 788 N N . GLN A 1 101 ? 12.155 4.413 -19.224 1.00 88.88 101 GLN A N 1
ATOM 789 C CA . GLN A 1 101 ? 11.823 4.081 -20.607 1.00 88.88 101 GLN A CA 1
ATOM 790 C C . GLN A 1 101 ? 12.054 5.257 -21.553 1.00 88.88 101 GLN A C 1
ATOM 792 O O . GLN A 1 101 ? 12.594 5.041 -22.631 1.00 88.88 101 GLN A O 1
ATOM 797 N N . GLU A 1 102 ? 11.689 6.479 -21.172 1.00 89.06 102 GLU A N 1
ATOM 798 C CA . GLU A 1 102 ? 11.901 7.679 -21.985 1.00 89.06 102 GLU A CA 1
ATOM 799 C C . GLU A 1 102 ? 13.392 7.939 -22.229 1.00 89.06 102 GLU A C 1
ATOM 801 O O . GLU A 1 102 ? 13.786 8.172 -23.372 1.00 89.06 102 GLU A O 1
ATOM 806 N N . GLY A 1 103 ? 14.239 7.799 -21.202 1.00 83.50 103 GLY A N 1
ATOM 807 C CA . GLY A 1 103 ? 15.695 7.891 -21.362 1.00 83.50 103 GLY A CA 1
ATOM 808 C C . GLY A 1 103 ? 16.245 6.846 -22.338 1.00 83.50 103 GLY A C 1
ATOM 809 O O . GLY A 1 103 ? 16.948 7.185 -23.292 1.00 83.50 103 GLY A O 1
ATOM 810 N N . LEU A 1 104 ? 15.840 5.582 -22.166 1.00 83.50 104 LEU A N 1
ATOM 811 C CA . LEU A 1 104 ? 16.250 4.484 -23.047 1.00 83.50 104 LEU A CA 1
ATOM 812 C C . LEU A 1 104 ? 15.722 4.644 -24.481 1.00 83.50 104 LEU A C 1
ATOM 814 O O . LEU A 1 104 ? 16.412 4.288 -25.434 1.00 83.50 104 LEU A O 1
ATOM 818 N N . GLN A 1 105 ? 14.513 5.180 -24.664 1.00 82.44 105 GLN A N 1
ATOM 819 C CA . GLN A 1 105 ? 13.926 5.437 -25.982 1.00 82.44 105 GLN A CA 1
ATOM 820 C C . GLN A 1 105 ? 14.689 6.532 -26.730 1.00 82.44 105 GLN A C 1
ATOM 822 O O . GLN A 1 105 ? 14.928 6.391 -27.929 1.00 82.44 105 GLN A O 1
ATOM 827 N N . VAL A 1 106 ? 15.107 7.598 -26.040 1.00 78.75 106 VAL A N 1
ATOM 828 C CA . VAL A 1 106 ? 15.916 8.669 -26.642 1.00 78.75 106 VAL A CA 1
ATOM 829 C C . VAL A 1 106 ? 17.291 8.137 -27.056 1.00 78.75 106 VAL A C 1
ATOM 831 O O . VAL A 1 106 ? 17.748 8.410 -28.170 1.00 78.75 106 VAL A O 1
ATOM 834 N N . GLU A 1 107 ? 17.930 7.312 -26.226 1.00 78.00 107 GLU A N 1
ATOM 835 C CA . GLU A 1 107 ? 19.192 6.645 -26.576 1.00 78.00 107 GLU A CA 1
ATOM 836 C C . GLU A 1 107 ? 19.024 5.657 -27.741 1.00 78.00 107 GLU A C 1
ATOM 838 O O . GLU A 1 107 ? 19.822 5.648 -28.678 1.00 78.00 107 GLU A O 1
ATOM 843 N N . ALA A 1 108 ? 17.944 4.873 -27.757 1.00 76.31 108 ALA A N 1
ATOM 844 C CA . ALA A 1 108 ? 17.662 3.938 -28.842 1.00 76.31 108 ALA A CA 1
ATOM 845 C C . ALA A 1 108 ? 17.359 4.660 -30.168 1.00 76.31 108 ALA A C 1
ATOM 847 O O . ALA A 1 108 ? 17.849 4.250 -31.222 1.00 76.31 108 ALA A O 1
ATOM 848 N N . ALA A 1 109 ? 16.596 5.756 -30.138 1.00 78.50 109 ALA A N 1
ATOM 849 C CA . ALA A 1 109 ? 16.281 6.555 -31.321 1.00 78.50 109 ALA A CA 1
ATOM 850 C C . ALA A 1 109 ? 17.521 7.277 -31.879 1.00 78.50 109 ALA A C 1
ATOM 852 O O . ALA A 1 109 ? 17.734 7.328 -33.096 1.00 78.50 109 ALA A O 1
ATOM 853 N N . THR A 1 110 ? 18.381 7.803 -31.005 1.00 77.19 110 THR A N 1
ATOM 854 C CA . THR A 1 110 ? 19.650 8.430 -31.411 1.00 77.19 110 THR A CA 1
ATOM 855 C C . THR A 1 110 ? 20.645 7.397 -31.955 1.00 77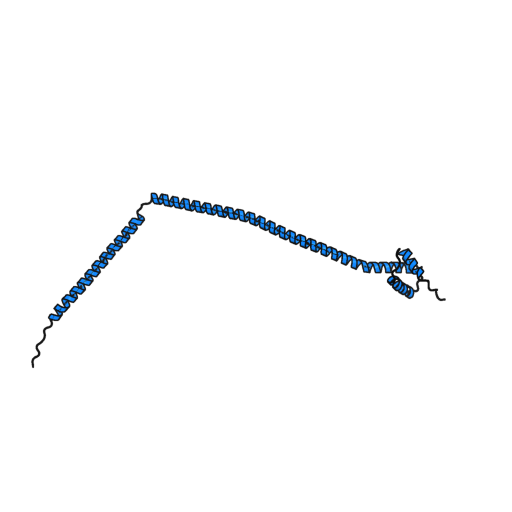.19 110 THR A C 1
ATOM 857 O O . THR A 1 110 ? 21.266 7.638 -32.992 1.00 77.19 110 THR A O 1
ATOM 860 N N . ALA A 1 111 ? 20.726 6.200 -31.367 1.00 75.31 111 ALA A N 1
ATOM 861 C CA . ALA A 1 111 ? 21.518 5.095 -31.911 1.00 75.31 111 ALA A CA 1
ATOM 862 C C . ALA A 1 111 ? 20.991 4.615 -33.279 1.00 75.31 111 ALA A C 1
ATOM 864 O O . ALA A 1 111 ? 21.770 4.404 -34.215 1.00 75.31 111 ALA A O 1
ATOM 865 N N . ALA A 1 112 ? 19.668 4.501 -33.435 1.00 76.38 112 ALA A N 1
ATOM 866 C CA . ALA A 1 112 ? 19.041 4.113 -34.696 1.00 76.38 112 ALA A CA 1
ATOM 867 C C . ALA A 1 112 ? 19.335 5.130 -35.813 1.00 76.38 112 ALA A C 1
ATOM 869 O O . ALA A 1 112 ? 19.765 4.744 -36.902 1.00 76.38 112 ALA A O 1
ATOM 870 N N . THR A 1 113 ? 19.187 6.428 -35.544 1.00 78.56 113 THR A N 1
ATOM 871 C CA . THR A 1 113 ? 19.477 7.487 -36.530 1.00 78.56 113 THR A CA 1
ATOM 872 C C . THR A 1 113 ? 20.962 7.563 -36.893 1.00 78.56 113 THR A C 1
ATOM 874 O O . THR A 1 113 ? 21.295 7.679 -38.076 1.00 78.56 113 THR A O 1
ATOM 877 N N . ALA A 1 114 ? 21.865 7.409 -35.919 1.00 80.94 114 ALA A N 1
ATOM 878 C CA . ALA A 1 114 ? 23.302 7.340 -36.179 1.00 80.94 114 ALA A CA 1
ATOM 879 C C . ALA A 1 114 ? 23.663 6.151 -37.090 1.00 80.94 114 ALA A C 1
ATOM 881 O O . ALA A 1 114 ? 24.450 6.304 -38.029 1.00 80.94 114 ALA A O 1
ATOM 882 N N . SER A 1 115 ? 23.041 4.984 -36.880 1.00 71.94 115 SER A N 1
ATOM 883 C CA . SER A 1 115 ? 23.261 3.800 -37.721 1.00 71.94 115 SER A CA 1
ATOM 884 C C . SER A 1 115 ? 22.796 4.009 -39.171 1.00 71.94 115 SER A C 1
ATOM 886 O O . SER A 1 115 ? 23.511 3.647 -40.107 1.00 71.94 115 SER A O 1
ATOM 888 N N . GLN A 1 116 ? 21.656 4.678 -39.381 1.00 84.25 116 GLN A N 1
ATOM 889 C CA . GLN A 1 116 ? 21.155 5.002 -40.720 1.00 84.25 116 GLN A CA 1
ATOM 890 C C . GLN A 1 116 ? 22.097 5.959 -41.457 1.00 84.25 116 GLN A C 1
ATOM 892 O O . GLN A 1 116 ? 22.419 5.740 -42.625 1.00 84.25 116 GLN A O 1
ATOM 897 N N . GLN A 1 117 ? 22.603 6.988 -40.774 1.00 82.56 117 GLN A N 1
ATOM 898 C CA . GLN A 1 117 ? 23.579 7.910 -41.357 1.00 82.56 117 GLN A CA 1
ATOM 899 C C . GLN A 1 117 ? 24.896 7.205 -41.702 1.00 82.56 117 GLN A C 1
ATOM 901 O O . GLN A 1 117 ? 25.487 7.481 -42.750 1.00 82.56 117 GLN A O 1
ATOM 906 N N . ALA A 1 118 ? 25.347 6.275 -40.856 1.00 81.88 118 ALA A N 1
ATOM 907 C CA . ALA A 1 118 ? 26.531 5.465 -41.120 1.00 81.88 118 ALA A CA 1
ATOM 908 C C . ALA A 1 118 ? 26.344 4.569 -42.356 1.00 81.88 118 ALA A C 1
ATOM 910 O O . ALA A 1 118 ? 27.236 4.519 -43.203 1.00 81.88 118 ALA A O 1
ATOM 911 N N . LEU A 1 119 ? 25.173 3.939 -42.516 1.00 80.44 119 LEU A N 1
ATOM 912 C CA . LEU A 1 119 ? 24.834 3.138 -43.697 1.00 80.44 119 LEU A CA 1
ATOM 913 C C . LEU A 1 119 ? 24.813 3.982 -44.972 1.00 80.44 119 LEU A C 1
ATOM 915 O O . LEU A 1 119 ? 25.439 3.606 -45.960 1.00 80.44 119 LEU A O 1
ATOM 919 N N . VAL A 1 120 ? 24.167 5.151 -44.952 1.00 83.25 120 VAL A N 1
ATOM 920 C CA . VAL A 1 120 ? 24.131 6.058 -46.113 1.00 83.25 120 VAL A CA 1
ATOM 921 C C . VAL A 1 120 ? 25.542 6.504 -46.499 1.00 83.25 120 VAL A C 1
ATOM 923 O O . VAL A 1 120 ? 25.894 6.486 -47.680 1.00 83.25 120 VAL A O 1
ATOM 926 N N . ARG A 1 121 ? 26.390 6.840 -45.518 1.00 83.00 121 ARG A N 1
ATOM 927 C CA . ARG A 1 121 ? 27.799 7.180 -45.769 1.00 83.00 121 ARG A CA 1
ATOM 928 C C . ARG A 1 121 ? 28.582 5.998 -46.335 1.00 83.00 121 ARG A C 1
ATOM 930 O O . ARG A 1 121 ? 29.335 6.188 -47.287 1.00 83.00 121 ARG A O 1
ATOM 937 N N . ALA A 1 122 ? 28.391 4.792 -45.802 1.00 83.75 122 ALA A N 1
ATOM 938 C CA . ALA A 1 122 ? 29.049 3.583 -46.292 1.00 83.75 122 ALA A CA 1
ATOM 939 C C . ALA A 1 122 ? 28.628 3.250 -47.733 1.00 83.75 122 ALA A C 1
ATOM 941 O O . ALA A 1 122 ? 29.479 2.950 -48.573 1.00 83.75 122 ALA A O 1
ATOM 942 N N . ILE A 1 123 ? 27.338 3.386 -48.052 1.00 78.81 123 ILE A N 1
ATOM 943 C CA . ILE A 1 123 ? 26.802 3.205 -49.405 1.00 78.81 123 ILE A CA 1
ATOM 944 C C . ILE A 1 123 ? 27.397 4.257 -50.348 1.00 78.81 123 ILE A C 1
ATOM 946 O O . ILE A 1 123 ? 27.949 3.887 -51.383 1.00 78.81 123 ILE A O 1
ATOM 950 N N . ALA A 1 124 ? 27.389 5.541 -49.979 1.00 83.75 124 ALA A N 1
ATOM 951 C CA . ALA A 1 124 ? 27.975 6.611 -50.790 1.00 83.75 124 ALA A CA 1
ATOM 952 C C . ALA A 1 124 ? 29.484 6.410 -51.034 1.00 83.75 124 ALA A C 1
ATOM 954 O O . ALA A 1 124 ? 29.961 6.567 -52.159 1.00 83.75 124 ALA A O 1
ATOM 955 N N . GLN A 1 125 ? 30.238 5.992 -50.013 1.00 87.00 125 GLN A N 1
ATOM 956 C CA . GLN A 1 125 ? 31.661 5.662 -50.144 1.00 87.00 125 GLN A CA 1
ATOM 957 C C . GLN A 1 125 ? 31.890 4.439 -51.039 1.00 87.00 125 GLN A C 1
ATOM 959 O O . GLN A 1 125 ? 32.821 4.434 -51.848 1.00 87.00 125 GLN A O 1
ATOM 964 N N . SER A 1 126 ? 31.050 3.407 -50.928 1.00 72.81 126 SER A N 1
ATOM 965 C CA . SER A 1 126 ? 31.121 2.233 -51.802 1.00 72.81 126 SER A CA 1
ATOM 966 C C . SER A 1 126 ? 30.825 2.606 -53.259 1.00 72.81 126 SER A C 1
ATOM 968 O O . SER A 1 126 ? 31.583 2.221 -54.147 1.00 72.81 126 SER A O 1
ATOM 970 N N . ALA A 1 127 ? 29.825 3.458 -53.501 1.00 72.94 127 ALA A N 1
ATOM 971 C CA . ALA A 1 127 ? 29.471 3.960 -54.822 1.00 72.94 127 ALA A CA 1
ATOM 972 C C . ALA A 1 127 ? 30.594 4.812 -55.427 1.00 72.94 127 ALA A C 1
ATOM 974 O O . ALA A 1 127 ? 30.930 4.628 -56.592 1.00 72.94 127 ALA A O 1
ATOM 975 N N . GLN A 1 128 ? 31.248 5.676 -54.643 1.00 79.44 128 GLN A N 1
ATOM 976 C CA . GLN A 1 128 ? 32.424 6.425 -55.103 1.00 79.44 128 GLN A CA 1
ATOM 977 C C . GLN A 1 128 ? 33.610 5.507 -55.412 1.00 79.44 128 GLN A C 1
ATOM 979 O O . GLN A 1 128 ? 34.270 5.681 -56.435 1.00 79.44 128 GLN A O 1
ATOM 984 N N . ARG A 1 129 ? 33.872 4.488 -54.582 1.00 69.38 129 ARG A N 1
ATOM 985 C CA . ARG A 1 129 ? 34.924 3.495 -54.861 1.00 69.38 129 ARG A CA 1
ATOM 986 C C . ARG A 1 129 ? 34.633 2.697 -56.132 1.00 69.38 129 ARG A C 1
ATOM 988 O O . ARG A 1 129 ? 35.566 2.416 -56.883 1.00 69.38 129 ARG A O 1
ATOM 995 N N . ILE A 1 130 ? 33.368 2.366 -56.391 1.00 62.31 130 ILE A N 1
ATOM 996 C CA . ILE A 1 130 ? 32.939 1.697 -57.624 1.00 62.31 130 ILE A CA 1
ATOM 997 C C . ILE A 1 130 ? 33.024 2.660 -58.812 1.00 62.31 130 ILE A C 1
ATOM 999 O O . ILE A 1 130 ? 33.560 2.265 -59.836 1.00 62.31 130 ILE A O 1
ATOM 1003 N N . ALA A 1 131 ? 32.608 3.922 -58.687 1.00 60.22 131 ALA A N 1
ATOM 1004 C CA . ALA A 1 131 ? 32.667 4.915 -59.764 1.00 60.22 131 ALA A CA 1
ATOM 1005 C C . ALA A 1 131 ? 34.111 5.259 -60.165 1.00 60.22 131 ALA A C 1
ATOM 1007 O O . ALA A 1 131 ? 34.438 5.302 -61.349 1.00 60.22 131 ALA A O 1
ATOM 1008 N N . VAL A 1 132 ? 35.013 5.420 -59.192 1.00 62.78 132 VAL A N 1
ATOM 1009 C CA . VAL A 1 132 ? 36.439 5.673 -59.451 1.00 62.78 132 VAL A CA 1
ATOM 1010 C C . VAL A 1 132 ? 37.115 4.439 -60.060 1.00 62.78 132 VAL A C 1
ATOM 1012 O O . VAL A 1 132 ? 37.940 4.581 -60.963 1.00 62.78 132 VAL A O 1
ATOM 1015 N N . LYS A 1 133 ? 36.736 3.218 -59.647 1.00 55.94 133 LYS A N 1
ATOM 1016 C CA . LYS A 1 133 ? 37.199 1.982 -60.305 1.00 55.94 133 LYS A CA 1
ATOM 1017 C C . LYS A 1 133 ? 36.543 1.747 -61.667 1.00 55.94 133 LYS A C 1
ATOM 1019 O O . LYS A 1 133 ? 37.194 1.182 -62.534 1.00 55.94 133 LYS A O 1
ATOM 1024 N N . ALA A 1 134 ? 35.318 2.205 -61.897 1.00 57.28 134 ALA A N 1
ATOM 1025 C CA . ALA A 1 134 ? 34.636 2.104 -63.185 1.00 57.28 134 ALA A CA 1
ATOM 1026 C C . ALA A 1 134 ? 35.198 3.099 -64.213 1.00 57.28 134 ALA A C 1
ATOM 1028 O O . ALA A 1 134 ? 35.215 2.792 -65.402 1.00 57.28 134 ALA A O 1
ATOM 1029 N N . LEU A 1 135 ? 35.721 4.252 -63.770 1.00 54.22 135 LEU A N 1
ATOM 1030 C CA . LEU A 1 135 ? 36.426 5.192 -64.651 1.00 54.22 135 LEU A CA 1
ATOM 1031 C C . LEU A 1 135 ? 37.876 4.779 -64.971 1.00 54.22 135 LEU A C 1
ATOM 1033 O O . LEU A 1 135 ? 38.387 5.192 -66.009 1.00 54.22 135 LEU A O 1
ATOM 1037 N N . ARG A 1 136 ? 38.552 3.987 -64.119 1.00 56.22 136 ARG A N 1
ATOM 1038 C CA . ARG A 1 136 ? 39.970 3.582 -64.307 1.00 56.22 136 ARG A CA 1
ATOM 1039 C C . ARG A 1 136 ? 40.221 2.088 -64.532 1.00 56.22 136 ARG A C 1
ATOM 1041 O O . ARG A 1 136 ? 41.354 1.710 -64.811 1.00 56.22 136 ARG A O 1
ATOM 1048 N N . GLY A 1 137 ? 39.214 1.235 -64.390 1.00 55.88 137 GLY A N 1
ATOM 1049 C CA . GLY A 1 137 ? 39.325 -0.200 -64.628 1.00 55.88 137 GLY A CA 1
ATOM 1050 C C . GLY A 1 137 ? 39.291 -0.509 -66.125 1.00 55.88 137 GLY A C 1
ATOM 1051 O O . GLY A 1 137 ? 38.547 0.144 -66.861 1.00 55.88 137 GLY A O 1
ATOM 1052 N N . PRO A 1 138 ? 40.077 -1.488 -66.607 1.00 55.88 138 PRO A N 1
ATOM 1053 C CA . PRO A 1 138 ? 40.053 -1.865 -68.011 1.00 55.88 138 PRO A CA 1
ATOM 1054 C C . PRO A 1 138 ? 38.623 -2.279 -68.364 1.00 55.88 138 PRO A C 1
ATOM 1056 O O . PRO A 1 138 ? 38.055 -3.171 -67.738 1.00 55.88 138 PRO A O 1
ATOM 1059 N N . ARG A 1 139 ? 38.037 -1.635 -69.378 1.00 60.78 139 ARG A N 1
ATOM 1060 C CA . ARG A 1 139 ? 36.685 -1.879 -69.929 1.00 60.78 139 ARG A CA 1
ATOM 1061 C C . ARG A 1 139 ? 36.520 -3.276 -70.556 1.00 60.78 139 ARG A C 1
ATOM 1063 O O . ARG A 1 139 ? 35.629 -3.510 -71.364 1.00 60.78 139 ARG A O 1
ATOM 1070 N N . TRP A 1 140 ? 37.414 -4.195 -70.215 1.00 57.72 140 TRP A N 1
ATOM 1071 C CA . TRP A 1 140 ? 37.665 -5.442 -70.904 1.00 57.72 140 TRP A CA 1
ATOM 1072 C C . TRP A 1 140 ? 37.036 -6.714 -70.318 1.00 57.72 140 TRP A C 1
ATOM 1074 O O . TRP A 1 140 ? 36.986 -7.672 -71.082 1.00 57.72 140 TRP A O 1
ATOM 1084 N N . PRO A 1 141 ? 36.496 -6.797 -69.078 1.00 65.12 141 PRO A N 1
ATOM 1085 C CA . PRO A 1 141 ? 36.008 -8.089 -68.587 1.00 65.12 141 PRO A CA 1
ATOM 1086 C C . PRO A 1 141 ? 34.746 -8.576 -69.322 1.00 65.12 141 PRO A C 1
ATOM 1088 O O . PRO A 1 141 ? 34.564 -9.776 -69.497 1.00 65.12 141 PRO A O 1
ATOM 1091 N N . TRP A 1 142 ? 33.899 -7.668 -69.820 1.00 62.28 142 TRP A N 1
ATOM 1092 C CA . TRP A 1 142 ? 32.721 -8.041 -70.618 1.00 62.28 142 TRP A CA 1
ATOM 1093 C C . TRP A 1 142 ? 33.067 -8.350 -72.082 1.00 62.28 142 TRP A C 1
ATOM 1095 O O . TRP A 1 142 ? 32.432 -9.198 -72.703 1.00 62.28 142 TRP A O 1
ATOM 1105 N N . VAL A 1 143 ? 34.115 -7.716 -72.619 1.00 69.56 143 VAL A N 1
ATOM 1106 C CA . VAL A 1 143 ? 34.604 -7.973 -73.984 1.00 69.56 143 VAL A CA 1
ATOM 1107 C C . VAL A 1 143 ? 35.277 -9.343 -74.065 1.00 69.56 143 VAL A C 1
ATOM 1109 O O . VAL A 1 143 ? 35.045 -10.079 -75.022 1.00 69.56 143 VAL A O 1
ATOM 1112 N N . THR A 1 144 ? 36.058 -9.726 -73.050 1.00 69.56 144 THR A N 1
ATOM 1113 C CA . THR A 1 144 ? 36.685 -11.053 -73.005 1.00 69.56 144 THR A CA 1
ATOM 1114 C C . THR A 1 144 ? 35.652 -12.163 -72.829 1.00 69.56 144 THR A C 1
ATOM 1116 O O . THR A 1 144 ? 35.767 -13.181 -73.504 1.00 69.56 144 THR A O 1
ATOM 1119 N N . GLY A 1 145 ? 34.613 -11.955 -72.009 1.00 74.12 145 GLY A N 1
ATOM 1120 C CA . GLY A 1 145 ? 33.505 -12.908 -71.858 1.00 74.12 145 GLY A CA 1
ATOM 1121 C C . GLY A 1 145 ? 32.683 -13.109 -73.138 1.00 74.12 145 GLY A C 1
ATOM 1122 O O . GLY A 1 145 ? 32.317 -14.235 -73.469 1.00 74.12 145 GLY A O 1
ATOM 1123 N N . GLY A 1 146 ? 32.432 -12.038 -73.900 1.00 77.81 146 GLY A N 1
ATOM 1124 C CA . GLY A 1 146 ? 31.758 -12.136 -75.199 1.00 77.81 146 GLY A CA 1
ATOM 1125 C C . GLY A 1 146 ? 32.602 -12.858 -76.255 1.00 77.81 146 GLY A C 1
ATOM 1126 O O . GLY A 1 146 ? 32.095 -13.716 -76.977 1.00 77.81 146 GLY A O 1
ATOM 1127 N N . ALA A 1 147 ? 33.904 -12.561 -76.314 1.00 76.50 147 ALA A N 1
ATOM 1128 C CA . ALA A 1 147 ? 34.816 -13.180 -77.273 1.00 76.50 147 ALA A CA 1
ATOM 1129 C C . ALA A 1 147 ? 35.000 -14.687 -77.025 1.00 76.50 147 ALA A C 1
ATOM 1131 O O . ALA A 1 147 ? 35.000 -15.466 -77.979 1.00 76.50 147 ALA A O 1
ATOM 1132 N N . THR A 1 148 ? 35.105 -15.119 -75.762 1.00 76.75 148 THR A N 1
ATOM 1133 C CA . THR A 1 148 ? 35.217 -16.548 -75.430 1.00 76.75 148 THR A CA 1
ATOM 1134 C C . THR A 1 148 ? 33.936 -17.307 -75.752 1.00 76.75 148 THR A C 1
ATOM 1136 O O . THR A 1 148 ? 34.017 -18.378 -76.349 1.00 76.75 148 THR A O 1
ATOM 1139 N N . ALA A 1 149 ? 32.759 -16.749 -75.450 1.00 81.06 149 ALA A N 1
ATOM 1140 C CA . ALA A 1 149 ? 31.482 -17.368 -75.804 1.00 81.06 149 ALA A CA 1
ATOM 1141 C C . ALA A 1 149 ? 31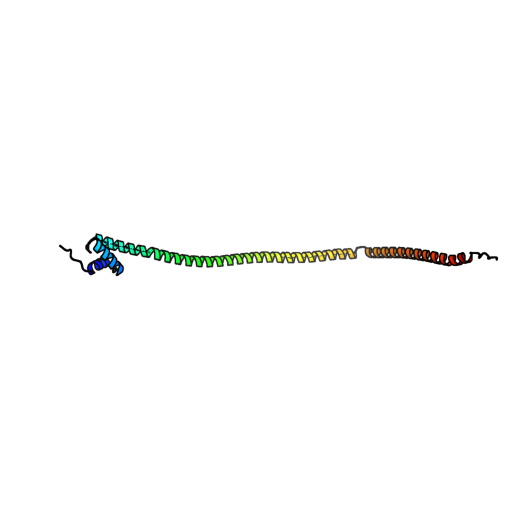.306 -17.513 -77.328 1.00 81.06 149 ALA A C 1
ATOM 1143 O O . ALA A 1 149 ? 30.895 -18.571 -77.806 1.00 81.06 149 ALA A O 1
ATOM 1144 N N . MET A 1 150 ? 31.676 -16.487 -78.103 1.00 82.31 150 MET A N 1
ATOM 1145 C CA . MET A 1 150 ? 31.574 -16.521 -79.566 1.00 82.31 150 MET A CA 1
ATOM 1146 C C . MET A 1 150 ? 32.553 -17.527 -80.194 1.00 82.31 150 MET A C 1
ATOM 1148 O O . MET A 1 150 ? 32.185 -18.248 -81.121 1.00 82.31 150 MET A O 1
ATOM 1152 N N . ALA A 1 151 ? 33.775 -17.634 -79.661 1.00 83.94 151 ALA A N 1
ATOM 1153 C CA . ALA A 1 151 ? 34.754 -18.626 -80.105 1.00 83.94 151 ALA A CA 1
ATOM 1154 C C . ALA A 1 151 ? 34.285 -20.067 -79.832 1.00 83.94 151 ALA A C 1
ATOM 1156 O O . ALA A 1 151 ? 34.431 -20.941 -80.687 1.00 83.94 151 ALA A O 1
ATOM 1157 N N . LEU A 1 152 ? 33.669 -20.307 -78.670 1.00 81.81 152 LEU A N 1
ATOM 1158 C CA . LEU A 1 152 ? 33.117 -21.616 -78.308 1.00 81.81 152 LEU A CA 1
ATOM 1159 C C . LEU A 1 152 ? 31.932 -21.997 -79.207 1.00 81.81 152 LEU A C 1
ATOM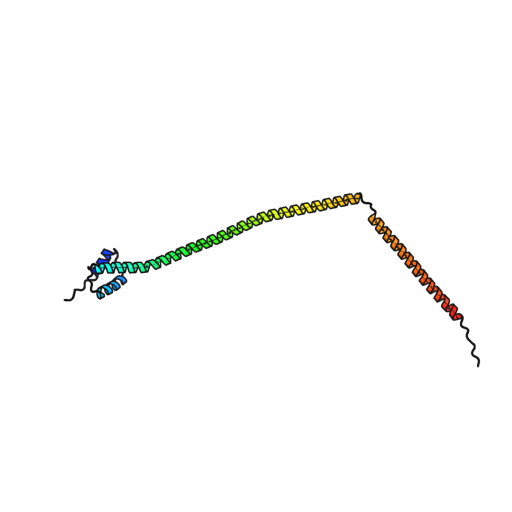 1161 O O . LEU A 1 152 ? 31.845 -23.138 -79.659 1.00 81.81 152 LEU A O 1
ATOM 1165 N N . ALA A 1 153 ? 31.068 -21.032 -79.536 1.00 84.19 153 ALA A N 1
ATOM 1166 C CA . ALA A 1 153 ? 29.960 -21.238 -80.465 1.00 84.19 153 ALA A CA 1
ATOM 1167 C C . ALA A 1 153 ? 30.441 -21.553 -81.894 1.00 84.19 153 ALA A C 1
ATOM 1169 O O . ALA A 1 153 ? 29.894 -22.447 -82.539 1.00 84.19 153 ALA A O 1
ATOM 1170 N N . LEU A 1 154 ? 31.489 -20.874 -82.376 1.00 84.00 154 LEU A N 1
ATOM 1171 C CA . LEU A 1 154 ? 32.084 -21.149 -83.689 1.00 84.00 154 LEU A CA 1
ATOM 1172 C C . LEU A 1 154 ? 32.689 -22.556 -83.762 1.00 84.00 154 LEU A C 1
ATOM 1174 O O . LEU A 1 154 ? 32.437 -23.279 -84.725 1.00 84.00 154 LEU A O 1
ATOM 1178 N N . LEU A 1 155 ? 33.433 -22.978 -82.736 1.00 80.50 155 LEU A N 1
ATOM 1179 C CA . LEU A 1 155 ? 34.004 -24.329 -82.684 1.00 80.50 155 LEU A CA 1
ATOM 1180 C C . LEU A 1 155 ? 32.919 -25.412 -82.619 1.00 80.50 155 LEU A C 1
ATOM 1182 O O . LEU A 1 155 ? 33.012 -26.416 -83.326 1.00 80.50 155 LEU A O 1
ATOM 1186 N N . ALA A 1 156 ? 31.864 -25.190 -81.831 1.00 79.81 156 ALA A N 1
ATOM 1187 C CA . ALA A 1 156 ? 30.723 -26.099 -81.773 1.00 79.81 156 ALA A CA 1
ATOM 1188 C C . ALA A 1 156 ? 30.001 -26.197 -83.130 1.00 79.81 156 ALA A C 1
ATOM 1190 O O . ALA A 1 156 ? 29.697 -27.299 -83.588 1.00 79.81 156 ALA A O 1
ATOM 1191 N N . GLY A 1 157 ? 29.785 -25.067 -83.811 1.00 75.81 157 GLY A N 1
ATOM 1192 C CA . GLY A 1 157 ? 29.168 -25.032 -85.139 1.00 75.81 157 GLY A CA 1
ATOM 1193 C C . GLY A 1 157 ? 29.972 -25.788 -86.200 1.00 75.81 157 GLY A C 1
ATOM 1194 O O . GLY A 1 157 ? 29.396 -26.553 -86.973 1.00 75.81 157 GLY A O 1
ATOM 1195 N N . ILE A 1 158 ? 31.303 -25.642 -86.202 1.00 75.56 158 ILE A N 1
ATOM 1196 C CA . ILE A 1 158 ? 32.191 -26.384 -87.112 1.00 75.56 158 ILE A CA 1
ATOM 1197 C C . ILE A 1 158 ? 32.088 -27.896 -86.857 1.00 75.56 158 ILE A C 1
ATOM 1199 O O . ILE A 1 158 ? 31.946 -28.665 -87.807 1.00 75.56 158 ILE A O 1
ATOM 1203 N N . GLY A 1 159 ? 32.096 -28.329 -85.592 1.00 73.94 159 GLY A N 1
ATOM 1204 C CA . GLY A 1 159 ? 31.969 -29.746 -85.237 1.00 73.94 159 GLY A CA 1
ATOM 1205 C C . GLY A 1 159 ? 30.650 -30.369 -85.705 1.00 73.94 159 GLY A C 1
ATOM 1206 O O . GLY A 1 159 ? 30.651 -31.446 -86.305 1.00 73.94 159 GLY A O 1
ATOM 1207 N N . VAL A 1 160 ? 29.528 -29.668 -85.502 1.00 75.81 160 VAL A N 1
ATOM 1208 C CA . VAL A 1 160 ? 28.211 -30.131 -85.972 1.00 75.81 160 VAL A CA 1
ATOM 1209 C C . VAL A 1 160 ? 28.157 -30.175 -87.501 1.00 75.81 160 VAL A C 1
ATOM 1211 O O . VAL A 1 160 ? 27.675 -31.159 -88.059 1.00 75.81 160 VAL A O 1
ATOM 1214 N N . GLY A 1 161 ? 28.693 -29.163 -88.192 1.00 72.19 161 GLY A N 1
ATOM 1215 C CA . GLY A 1 161 ? 28.717 -29.120 -89.657 1.00 72.19 161 GLY A CA 1
ATOM 1216 C C . GLY A 1 161 ? 29.501 -30.278 -90.283 1.00 72.19 161 GLY A C 1
ATOM 1217 O O . GLY A 1 161 ? 29.005 -30.932 -91.202 1.00 72.19 161 GLY A O 1
ATOM 1218 N N . VAL A 1 162 ? 30.692 -30.581 -89.754 1.00 74.75 162 VAL A N 1
ATOM 1219 C CA . VAL A 1 162 ? 31.521 -31.697 -90.241 1.00 74.75 162 VAL A CA 1
ATOM 1220 C C . VAL A 1 162 ? 30.844 -33.045 -89.974 1.00 74.75 162 VAL A C 1
ATOM 1222 O O . VAL A 1 162 ? 30.780 -33.877 -90.877 1.00 74.75 162 VAL A O 1
ATOM 1225 N N . GLY A 1 163 ? 30.283 -33.255 -88.778 1.00 73.25 163 GLY A N 1
ATOM 1226 C CA . GLY A 1 163 ? 29.579 -34.497 -88.444 1.00 73.25 163 GLY A CA 1
ATOM 1227 C C . GLY A 1 163 ? 28.342 -34.737 -89.316 1.00 73.25 163 GLY A C 1
ATOM 1228 O O . GLY A 1 163 ? 28.144 -35.841 -89.824 1.00 73.25 163 GLY A O 1
ATOM 1229 N N . TYR A 1 164 ? 27.542 -33.693 -89.551 1.00 73.94 164 TYR A N 1
ATOM 1230 C CA . TYR A 1 164 ? 26.342 -33.789 -90.385 1.00 73.94 164 TYR A CA 1
ATOM 1231 C C . TYR A 1 164 ? 26.685 -34.036 -91.863 1.00 73.94 164 TYR A C 1
ATOM 1233 O O . TYR A 1 164 ? 26.026 -34.838 -92.525 1.00 73.94 164 TYR A O 1
ATOM 1241 N N . GLY A 1 165 ? 27.749 -33.403 -92.372 1.00 71.94 165 GLY A N 1
ATOM 1242 C CA . GLY A 1 165 ? 28.261 -33.650 -93.722 1.00 71.94 165 GLY A CA 1
ATOM 1243 C C . GLY A 1 165 ? 28.771 -35.082 -93.907 1.00 71.94 165 GLY A C 1
ATOM 1244 O O . GLY A 1 165 ? 28.429 -35.733 -94.893 1.00 71.94 165 GLY A O 1
ATOM 1245 N N . TYR A 1 166 ? 29.524 -35.604 -92.934 1.00 72.62 166 TYR A N 1
ATOM 1246 C CA . TYR A 1 166 ? 30.049 -36.970 -92.987 1.00 72.62 166 TYR A CA 1
ATOM 1247 C C . TYR A 1 166 ? 28.929 -38.018 -92.936 1.00 72.62 166 TYR A C 1
ATOM 1249 O O . TYR A 1 166 ? 28.933 -38.961 -93.725 1.00 72.62 166 TYR A O 1
ATOM 1257 N N . ALA A 1 167 ? 27.934 -37.825 -92.063 1.00 73.06 167 ALA A N 1
ATOM 1258 C CA . ALA A 1 167 ? 26.786 -38.722 -91.951 1.00 73.06 167 ALA A CA 1
ATOM 1259 C C . ALA A 1 167 ? 25.956 -38.761 -93.242 1.00 73.06 167 ALA A C 1
ATOM 1261 O O . ALA A 1 167 ? 25.592 -39.842 -93.704 1.00 73.06 167 ALA A O 1
ATOM 1262 N N . ARG A 1 168 ? 25.699 -37.599 -93.856 1.00 74.00 168 ARG A N 1
ATOM 1263 C CA . ARG A 1 168 ? 24.927 -37.509 -95.102 1.00 74.00 168 ARG A CA 1
ATOM 1264 C C . ARG A 1 168 ? 25.671 -38.110 -96.298 1.00 74.00 168 ARG A C 1
ATOM 1266 O O . ARG A 1 168 ? 25.068 -38.819 -97.094 1.00 74.00 168 ARG A O 1
ATOM 1273 N N . GLY A 1 169 ? 26.985 -37.893 -96.392 1.00 73.19 169 GLY A N 1
ATOM 1274 C CA . GLY A 1 169 ? 27.807 -38.511 -97.437 1.00 73.19 169 GLY A CA 1
ATOM 1275 C C . GLY A 1 169 ? 27.866 -40.037 -97.318 1.00 73.19 169 GLY A C 1
ATOM 1276 O O . GLY A 1 169 ? 27.789 -40.741 -98.322 1.00 73.19 169 GLY A O 1
ATOM 1277 N N . TYR A 1 170 ? 27.938 -40.563 -96.090 1.00 72.31 170 TYR A N 1
ATOM 1278 C CA . TYR A 1 170 ? 27.906 -42.007 -95.849 1.00 72.31 170 TYR A CA 1
ATOM 1279 C C . TYR A 1 170 ? 26.574 -42.629 -96.286 1.00 72.31 170 TYR A C 1
ATOM 1281 O O . TYR A 1 170 ? 26.562 -43.658 -96.961 1.00 72.31 170 TYR A O 1
ATOM 1289 N N . THR A 1 171 ? 25.444 -42.010 -95.934 1.00 73.12 171 THR A N 1
ATOM 1290 C CA . THR A 1 171 ? 24.121 -42.548 -96.283 1.00 73.12 171 THR A CA 1
ATOM 1291 C C . THR A 1 171 ? 23.829 -42.447 -97.779 1.00 73.12 171 THR A C 1
ATOM 1293 O O . THR A 1 171 ? 23.317 -43.408 -98.358 1.00 73.12 171 THR A O 1
ATOM 1296 N N . GLU A 1 172 ? 24.201 -41.3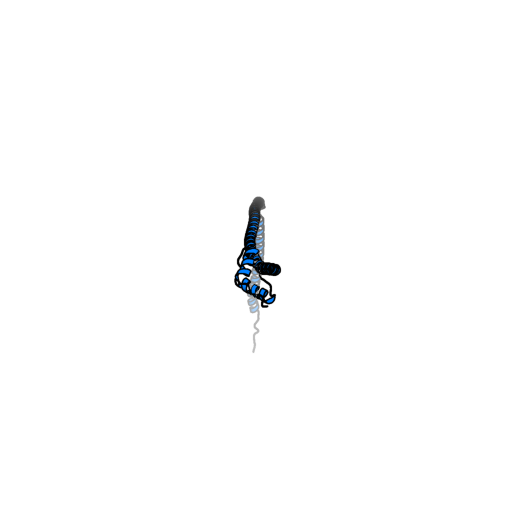47 -98.436 1.00 74.44 172 GLU A N 1
ATOM 1297 C CA . GLU A 1 172 ? 24.093 -41.202 -99.896 1.00 74.44 172 GLU A CA 1
ATOM 1298 C C . GLU A 1 172 ? 24.986 -42.224 -100.629 1.00 74.44 172 GLU A C 1
ATOM 1300 O O . GLU A 1 172 ? 24.551 -42.846 -101.596 1.00 74.44 172 GLU A O 1
ATOM 1305 N N . GLY A 1 173 ? 26.188 -42.506 -100.112 1.00 70.31 173 GLY A N 1
ATOM 1306 C CA . GLY A 1 173 ? 27.072 -43.541 -100.658 1.00 70.31 173 GLY A CA 1
ATOM 1307 C C . GLY A 1 173 ? 26.497 -44.960 -100.564 1.00 70.31 173 GLY A C 1
ATOM 1308 O O . GLY A 1 173 ? 26.492 -45.695 -101.552 1.00 70.31 173 GLY A O 1
ATOM 1309 N N . TYR A 1 174 ? 25.961 -45.351 -99.401 1.00 65.19 174 TYR A N 1
ATOM 1310 C CA . TYR A 1 174 ? 25.352 -46.678 -99.223 1.00 65.19 174 TYR A CA 1
ATOM 1311 C C . TYR A 1 174 ? 24.084 -46.857 -100.060 1.00 65.19 174 TYR A C 1
ATOM 1313 O O . TYR A 1 174 ? 23.879 -47.913 -100.661 1.00 65.19 174 TYR A O 1
ATOM 1321 N N . THR A 1 175 ? 23.242 -45.826 -100.124 1.00 69.94 175 THR A N 1
ATOM 1322 C CA . THR A 1 175 ? 21.998 -45.871 -100.904 1.00 69.94 175 THR A CA 1
ATOM 1323 C C . THR A 1 175 ? 22.254 -45.896 -102.410 1.00 69.94 175 THR A C 1
ATOM 1325 O O . THR A 1 175 ? 21.507 -46.564 -103.119 1.00 69.94 175 THR A O 1
ATOM 1328 N N . ALA A 1 176 ? 23.333 -45.276 -102.899 1.00 70.94 176 ALA A N 1
ATOM 1329 C CA . ALA A 1 176 ? 23.768 -45.398 -104.291 1.00 70.94 176 ALA A CA 1
ATOM 1330 C C . ALA A 1 176 ? 24.413 -46.763 -104.615 1.00 70.94 176 ALA A C 1
ATOM 1332 O O . ALA A 1 176 ? 24.263 -47.267 -105.728 1.00 70.94 176 ALA A O 1
ATOM 1333 N N . ALA A 1 177 ? 25.101 -47.395 -103.657 1.00 65.25 177 ALA A N 1
ATOM 1334 C CA . ALA A 1 177 ? 25.770 -48.683 -103.864 1.00 65.25 177 ALA A CA 1
ATOM 1335 C C . ALA A 1 177 ? 24.811 -49.893 -103.855 1.00 65.25 177 ALA A C 1
ATOM 1337 O O . ALA A 1 177 ? 25.034 -50.866 -104.575 1.00 65.25 177 ALA A O 1
ATOM 1338 N N . LEU A 1 178 ? 23.726 -49.838 -103.075 1.00 60.75 178 LEU A N 1
ATOM 1339 C CA . LEU A 1 178 ? 22.726 -50.912 -102.963 1.00 60.75 178 LEU A CA 1
ATOM 1340 C C . LEU A 1 178 ? 22.075 -51.336 -104.302 1.00 60.75 178 LEU A C 1
ATOM 1342 O O . LEU A 1 178 ? 22.035 -52.539 -104.567 1.00 60.75 178 LEU A O 1
ATOM 1346 N N . PRO A 1 179 ? 21.601 -50.423 -105.175 1.00 63.16 179 PRO A N 1
ATOM 1347 C CA . PRO A 1 179 ? 21.057 -50.797 -106.482 1.00 63.16 179 PRO A CA 1
ATOM 1348 C C . PRO A 1 179 ? 22.132 -51.271 -107.475 1.00 63.16 179 PRO A C 1
ATOM 1350 O O . PRO A 1 179 ? 21.835 -52.079 -108.352 1.00 63.16 179 PRO A O 1
ATOM 1353 N N . ALA A 1 180 ? 23.387 -50.826 -107.331 1.00 59.28 180 ALA A N 1
ATOM 1354 C CA . ALA A 1 180 ? 24.499 -51.320 -108.148 1.00 59.28 180 ALA A CA 1
ATOM 1355 C C . ALA A 1 180 ? 24.896 -52.761 -107.772 1.00 59.28 180 ALA A C 1
ATOM 1357 O O . ALA A 1 180 ? 25.224 -53.560 -108.646 1.00 59.28 180 ALA A O 1
ATOM 1358 N N . ALA A 1 181 ? 24.818 -53.116 -106.485 1.00 59.16 181 ALA A N 1
ATOM 1359 C CA . ALA A 1 181 ? 25.080 -54.471 -106.006 1.00 59.16 181 ALA A CA 1
ATOM 1360 C C . ALA A 1 181 ? 23.932 -55.450 -106.325 1.00 59.16 181 ALA A C 1
ATOM 1362 O O . ALA A 1 181 ? 24.187 -56.605 -106.661 1.00 59.16 181 ALA A O 1
ATOM 1363 N N . SER A 1 182 ? 22.668 -55.010 -106.270 1.00 60.31 182 SER A N 1
ATOM 1364 C CA . SER A 1 182 ? 21.510 -55.874 -106.559 1.00 60.31 182 SER A CA 1
ATOM 1365 C C . SER A 1 182 ? 21.308 -56.168 -108.051 1.00 60.31 182 SER A C 1
ATOM 1367 O O . SER A 1 182 ? 20.723 -57.194 -108.393 1.00 60.31 182 SER A O 1
ATOM 1369 N N . ALA A 1 183 ? 21.852 -55.333 -108.943 1.00 59.91 183 ALA A N 1
ATOM 1370 C CA . ALA A 1 183 ? 21.901 -55.599 -110.382 1.00 59.91 183 ALA A CA 1
ATOM 1371 C C . ALA A 1 183 ? 22.936 -56.677 -110.777 1.00 59.91 183 ALA A C 1
ATOM 1373 O O . ALA A 1 183 ? 22.930 -57.141 -111.916 1.00 59.91 183 ALA A O 1
ATOM 1374 N N . ALA A 1 184 ? 23.817 -57.091 -109.857 1.00 59.25 184 ALA A N 1
ATOM 1375 C CA . ALA A 1 184 ? 24.927 -58.003 -110.137 1.00 59.25 184 ALA A CA 1
ATOM 1376 C C . ALA A 1 184 ? 24.649 -59.486 -109.808 1.00 59.25 184 ALA A C 1
ATOM 1378 O O . ALA A 1 184 ? 25.569 -60.299 -109.881 1.00 59.25 184 ALA A O 1
ATOM 1379 N N . HIS A 1 185 ? 23.412 -59.877 -109.467 1.00 59.19 185 HIS A N 1
ATOM 1380 C CA . HIS A 1 185 ? 23.065 -61.291 -109.258 1.00 59.19 185 HIS A CA 1
ATOM 1381 C C . HIS A 1 185 ? 22.646 -61.983 -110.575 1.00 59.19 185 HIS A C 1
ATOM 1383 O O . HIS A 1 185 ? 21.588 -61.661 -111.118 1.00 59.19 185 HIS A O 1
ATOM 1389 N N . PRO A 1 186 ? 23.422 -62.957 -111.097 1.00 66.00 186 PRO A N 1
ATOM 1390 C CA . PRO A 1 186 ? 23.058 -63.695 -112.304 1.00 66.00 186 PRO A CA 1
ATOM 1391 C C . PRO A 1 186 ? 21.929 -64.703 -112.031 1.00 66.00 186 PRO A C 1
ATOM 1393 O O . PRO A 1 186 ? 22.030 -65.566 -111.160 1.00 66.00 186 PRO A O 1
ATOM 1396 N N . VAL A 1 187 ? 20.853 -64.607 -112.813 1.00 64.81 187 VAL A N 1
ATOM 1397 C CA . VAL A 1 187 ? 19.752 -65.579 -112.865 1.00 64.81 187 VAL A CA 1
ATOM 1398 C C . VAL A 1 187 ? 20.241 -66.843 -113.587 1.00 64.81 187 VAL A C 1
ATOM 1400 O O . VAL A 1 187 ? 20.540 -66.794 -114.778 1.00 64.81 187 VAL A O 1
ATOM 1403 N N . CYS A 1 188 ? 20.326 -67.982 -112.890 1.00 65.69 188 CYS A N 1
ATOM 1404 C CA . CYS A 1 188 ? 20.590 -69.280 -113.525 1.00 65.69 188 CYS A CA 1
ATOM 1405 C C . CYS A 1 188 ? 19.370 -69.742 -114.348 1.00 65.69 188 CYS A C 1
ATOM 1407 O O . CYS A 1 188 ? 18.258 -69.767 -113.810 1.00 65.69 188 CYS A O 1
ATOM 1409 N N . PRO A 1 189 ? 19.540 -70.163 -115.615 1.00 67.62 189 PRO A N 1
ATOM 1410 C CA . PRO A 1 189 ? 18.451 -70.738 -116.396 1.00 67.62 189 PRO A CA 1
ATOM 1411 C C . PRO A 1 189 ? 18.080 -72.143 -115.889 1.00 67.62 189 PRO A C 1
ATOM 1413 O O . PRO A 1 189 ? 18.930 -73.013 -115.708 1.00 67.62 189 PRO A O 1
ATOM 1416 N N . ARG A 1 190 ? 16.778 -72.350 -115.663 1.00 59.69 190 ARG A N 1
ATOM 1417 C CA . ARG A 1 190 ? 16.127 -73.612 -115.279 1.00 59.69 190 ARG A CA 1
ATOM 1418 C C . ARG A 1 190 ? 15.798 -74.406 -116.550 1.00 59.69 190 ARG A C 1
ATOM 1420 O O . ARG A 1 190 ? 15.032 -73.913 -117.371 1.00 59.69 190 ARG A O 1
ATOM 1427 N N . ASN A 1 191 ? 16.369 -75.599 -116.708 1.00 54.81 191 ASN A N 1
ATOM 1428 C CA . ASN A 1 191 ? 16.113 -76.517 -117.828 1.00 54.81 191 ASN A CA 1
ATOM 1429 C C . ASN A 1 191 ? 15.048 -77.563 -117.418 1.00 54.81 191 ASN A C 1
ATOM 1431 O O . ASN A 1 191 ? 15.089 -77.976 -116.254 1.00 54.81 191 ASN A O 1
ATOM 1435 N N . PRO A 1 192 ? 14.110 -77.988 -118.289 1.00 64.00 192 PRO A N 1
ATOM 1436 C CA . PRO A 1 192 ? 13.415 -79.266 -118.126 1.00 64.00 192 PRO A CA 1
ATOM 1437 C C . PRO A 1 192 ? 14.320 -80.459 -118.469 1.00 64.00 192 PRO A C 1
ATOM 1439 O O . PRO A 1 192 ? 15.205 -80.311 -119.345 1.00 64.00 192 PRO A O 1
#

Radius of gyration: 66.2 Å; chains: 1; bounding box: 77×90×186 Å

Foldseek 3Di:
DDPDDDDLVLLQVLCCVQVVDGDDPVRSVVLVVVCVVVVDDSPDPVSSVVSVVVVVVVVVVVVVVVVVVVVVVVVVVVVVVVVVVVVVVVVVVVVVVVVVVVVVVVVVVVVVVVVVVVVVVVVVVVVVVVVVCVVVPPPPPVVVVVVVVVVVVVVVVVVVVVVVVVVVVVVVVVVVVVVVVVVPDDDDDDDD

pLDDT: mean 75.42, std 12.26, range [34.19, 95.69]

Sequence (192 aa):
MNPARPPPAAAEAAFAQLLGRQATDAERLRLRAIQETLGIDSHDAVWLIFVALDHYHTLYEQFPALIRAAAAATLVDYQEHLDTRAAALTRHLNEQARQLQEGLQVEAATAATASQQALVRAIAQSAQRIAVKALRGPRWPWVTGGATAMALALLAGIGVGVGYGYARGYTEGYTAALPAASAAHPVCPRNP